Protein AF-A0A368A2P7-F1 (afdb_monomer_lite)

Radius of gyration: 74.85 Å; chains: 1; bounding box: 158×36×184 Å

Foldseek 3Di:
DDDDDDDDDDDDDDDDDDDDDDDDPPDPDPVVPPCPCVVVVVVVCCVVVVVVVCCCVVPVVVVVVVVVVVVVVVVVVVVVVVVVVVVVVVVVVVVVVVVVVVVVVVVVVCVVVVVVVVVVVVVVVVVVVVVVVVVVVVVVVVVVVVVVVVVVVVVLVVCLVVVQVVCCVVVVDRDDSVVSNVVVVVVVVVCVVVVD

Structure (mmCIF, N/CA/C/O backbone):
data_AF-A0A368A2P7-F1
#
_entry.id   AF-A0A368A2P7-F1
#
loop_
_atom_site.group_PDB
_atom_site.id
_atom_site.type_symbol
_atom_site.label_atom_id
_atom_site.label_alt_id
_atom_site.label_comp_id
_atom_site.label_asym_id
_atom_site.label_entity_id
_atom_site.label_seq_id
_atom_site.pdbx_PDB_ins_code
_atom_site.Cartn_x
_atom_site.Cartn_y
_atom_site.Cartn_z
_atom_site.occupancy
_atom_site.B_iso_or_equiv
_atom_site.auth_seq_id
_atom_site.auth_comp_id
_atom_site.auth_asym_id
_atom_site.auth_atom_id
_atom_site.pdbx_PDB_model_num
ATOM 1 N N . MET A 1 1 ? 101.708 17.752 -55.804 1.00 37.66 1 MET A N 1
ATOM 2 C CA . MET A 1 1 ? 102.748 16.841 -56.312 1.00 37.66 1 MET A CA 1
ATOM 3 C C . MET A 1 1 ? 102.048 15.572 -56.761 1.00 37.66 1 MET A C 1
ATOM 5 O O . MET A 1 1 ? 101.466 14.909 -55.922 1.00 37.66 1 MET A O 1
ATOM 9 N N . LEU A 1 2 ? 102.089 15.343 -58.076 1.00 48.12 2 LEU A N 1
ATOM 10 C CA . LEU A 1 2 ? 102.111 14.043 -58.758 1.00 48.12 2 LEU A CA 1
ATOM 11 C C . LEU A 1 2 ? 100.861 13.137 -58.655 1.00 48.12 2 LEU A C 1
ATOM 13 O O . LEU A 1 2 ? 100.536 12.657 -57.582 1.00 48.12 2 LEU A O 1
ATOM 17 N N . VAL A 1 3 ? 100.047 12.993 -59.717 1.00 46.69 3 VAL A N 1
ATOM 18 C CA . VAL A 1 3 ? 100.275 12.323 -61.039 1.00 46.69 3 VAL A CA 1
ATOM 19 C C . VAL A 1 3 ? 99.582 10.950 -61.013 1.00 46.69 3 VAL A C 1
ATOM 21 O O . VAL A 1 3 ? 99.900 10.121 -60.176 1.00 46.69 3 VAL A O 1
ATOM 24 N N . SER A 1 4 ? 98.464 10.821 -61.744 1.00 44.88 4 SER A N 1
ATOM 25 C CA . SER A 1 4 ? 98.313 10.099 -63.037 1.00 44.88 4 SER A CA 1
ATOM 26 C C . SER A 1 4 ? 97.823 8.657 -62.803 1.00 44.88 4 SER A C 1
ATOM 28 O O . SER A 1 4 ? 98.453 7.934 -62.046 1.00 44.88 4 SER A O 1
ATOM 30 N N . THR A 1 5 ? 96.639 8.206 -63.261 1.00 53.66 5 THR A N 1
ATOM 31 C CA . THR A 1 5 ? 96.232 7.857 -64.659 1.00 53.66 5 THR A CA 1
ATOM 32 C C . THR A 1 5 ? 97.247 6.873 -65.283 1.00 53.66 5 THR A C 1
ATOM 34 O O . THR A 1 5 ? 98.433 7.162 -65.125 1.00 53.66 5 THR A O 1
ATOM 37 N N . PRO A 1 6 ? 96.898 5.773 -66.011 1.00 58.84 6 PRO A N 1
ATOM 38 C CA . PRO A 1 6 ? 95.786 5.700 -66.981 1.00 58.84 6 PRO A CA 1
ATOM 39 C C . PRO A 1 6 ? 95.162 4.309 -67.313 1.00 58.84 6 PRO A C 1
ATOM 41 O O . PRO A 1 6 ? 95.727 3.255 -67.048 1.00 58.84 6 PRO A O 1
ATOM 44 N N . TYR A 1 7 ? 94.030 4.333 -68.027 1.00 41.59 7 TYR A N 1
ATOM 45 C CA . TYR A 1 7 ? 93.772 3.521 -69.237 1.00 41.59 7 TYR A CA 1
ATOM 46 C C . TYR A 1 7 ? 92.641 4.247 -70.000 1.00 41.59 7 TYR A C 1
ATOM 48 O O . TYR A 1 7 ? 91.557 4.396 -69.450 1.00 41.59 7 TYR A O 1
ATOM 56 N N . SER A 1 8 ? 92.818 4.998 -71.092 1.00 40.41 8 SER A N 1
ATOM 57 C CA . SER A 1 8 ? 93.452 4.783 -72.407 1.00 40.41 8 SER A CA 1
ATOM 58 C C . SER A 1 8 ? 92.705 3.832 -73.352 1.00 40.41 8 SER A C 1
ATOM 60 O O . SER A 1 8 ? 93.010 2.651 -73.409 1.00 40.41 8 SER A O 1
ATOM 62 N N . GLN A 1 9 ? 91.788 4.399 -74.138 1.00 43.81 9 GLN A N 1
ATOM 63 C CA . GLN A 1 9 ? 91.604 4.224 -75.597 1.00 43.81 9 GLN A CA 1
ATOM 64 C C . GLN A 1 9 ? 90.428 5.151 -75.952 1.00 43.81 9 GLN A C 1
ATOM 66 O O . GLN A 1 9 ? 89.331 4.945 -75.457 1.00 43.81 9 GLN A O 1
ATOM 71 N N . ILE A 1 10 ? 90.561 6.319 -76.589 1.00 39.25 10 ILE A N 1
ATOM 72 C CA . ILE A 1 10 ? 91.172 6.658 -77.882 1.00 39.25 10 ILE A CA 1
ATOM 73 C C . ILE A 1 10 ? 90.880 5.598 -78.936 1.00 39.25 10 ILE A C 1
ATOM 75 O O . ILE A 1 10 ? 91.661 4.671 -79.085 1.00 39.25 10 ILE A O 1
ATOM 79 N N . ASP A 1 11 ? 89.843 5.846 -79.732 1.00 42.03 11 ASP A N 1
ATOM 80 C CA . ASP A 1 11 ? 89.990 5.734 -81.174 1.00 42.03 11 ASP A CA 1
ATOM 81 C C . ASP A 1 11 ? 89.539 7.026 -81.848 1.00 42.03 11 ASP A C 1
ATOM 83 O O . ASP A 1 11 ? 88.499 7.620 -81.561 1.00 42.03 11 ASP A O 1
ATOM 87 N N . LYS A 1 12 ? 90.455 7.504 -82.683 1.00 41.59 12 LYS A N 1
ATOM 88 C CA . LYS A 1 12 ? 90.405 8.729 -83.457 1.00 41.59 12 LYS A CA 1
ATOM 89 C C . LYS A 1 12 ? 89.690 8.410 -84.759 1.00 41.59 12 LYS A C 1
ATOM 91 O O . LYS A 1 12 ? 90.228 7.623 -85.528 1.00 41.59 12 LYS A O 1
ATOM 96 N N . HIS A 1 13 ? 88.627 9.133 -85.089 1.00 45.25 13 HIS A N 1
ATOM 97 C CA . HIS A 1 13 ? 88.319 9.395 -86.492 1.00 45.25 13 HIS A CA 1
ATOM 98 C C . HIS A 1 13 ? 88.088 10.885 -86.687 1.00 45.25 13 HIS A C 1
ATOM 100 O O . HIS A 1 13 ? 87.324 11.538 -85.981 1.00 45.25 13 HIS A O 1
ATOM 106 N N . ALA A 1 14 ? 88.914 11.397 -87.588 1.00 32.31 14 ALA A N 1
ATOM 107 C CA . ALA A 1 14 ? 89.184 12.785 -87.855 1.00 32.31 14 ALA A CA 1
ATOM 108 C C . ALA A 1 14 ? 88.011 13.488 -88.544 1.00 32.31 14 ALA A C 1
ATOM 110 O O . ALA A 1 14 ? 87.167 12.874 -89.192 1.00 32.31 14 ALA A O 1
ATOM 111 N N . ALA A 1 15 ? 88.031 14.807 -88.390 1.00 42.06 15 ALA A N 1
ATOM 112 C CA . ALA A 1 15 ? 87.128 15.786 -88.960 1.00 42.06 15 ALA A CA 1
ATOM 113 C C . ALA A 1 15 ? 86.850 15.600 -90.457 1.00 42.06 15 ALA A C 1
ATOM 115 O O . ALA A 1 15 ? 87.790 15.496 -91.241 1.00 42.06 15 ALA A O 1
ATOM 116 N N . ILE A 1 16 ? 85.578 15.734 -90.850 1.00 36.25 16 ILE A N 1
ATOM 117 C CA . ILE A 1 16 ? 85.185 16.196 -92.184 1.00 36.25 16 ILE A CA 1
ATOM 118 C C . ILE A 1 16 ? 83.995 17.164 -92.054 1.00 36.25 16 ILE A C 1
ATOM 120 O O . ILE A 1 16 ? 82.892 16.786 -91.682 1.00 36.25 16 ILE A O 1
ATOM 124 N N . GLN A 1 17 ? 84.311 18.414 -92.399 1.00 40.00 17 GLN A N 1
ATOM 125 C CA . GLN A 1 17 ? 83.494 19.459 -93.024 1.00 40.00 17 GLN A CA 1
ATOM 126 C C . GLN A 1 17 ? 82.342 20.132 -92.266 1.00 40.00 17 GLN A C 1
ATOM 128 O O . GLN A 1 17 ? 81.275 19.589 -92.004 1.00 40.00 17 GLN A O 1
ATOM 133 N N . ALA A 1 18 ? 82.568 21.438 -92.096 1.00 41.88 18 ALA A N 1
ATOM 134 C CA . ALA A 1 18 ? 81.558 22.476 -92.139 1.00 41.88 18 ALA A CA 1
ATOM 135 C C . ALA A 1 18 ? 80.612 22.293 -93.340 1.00 41.88 18 ALA A C 1
ATOM 137 O O . ALA A 1 18 ? 81.055 22.154 -94.479 1.00 41.88 18 ALA A O 1
ATOM 138 N N . GLY A 1 19 ? 79.312 22.364 -93.070 1.00 32.84 19 GLY A N 1
ATOM 139 C CA . GLY A 1 19 ? 78.255 22.366 -94.069 1.00 32.84 19 GLY A CA 1
ATOM 140 C C . GLY A 1 19 ? 77.027 23.052 -93.493 1.00 32.84 19 GLY A C 1
ATOM 141 O O . GLY A 1 19 ? 76.477 22.633 -92.481 1.00 32.84 19 GLY A O 1
ATOM 142 N N . SER A 1 20 ? 76.660 24.159 -94.119 1.00 34.09 20 SER A N 1
ATOM 143 C CA . SER A 1 20 ? 75.549 25.043 -93.797 1.00 34.09 20 SER A CA 1
ATOM 144 C C . SER A 1 20 ? 74.204 24.337 -93.610 1.00 34.09 20 SER A C 1
ATOM 146 O O . SER A 1 20 ? 73.820 23.506 -94.428 1.00 34.09 20 SER A O 1
ATOM 148 N N . SER A 1 21 ? 73.392 24.832 -92.684 1.00 35.44 21 SER A N 1
ATOM 149 C CA . SER A 1 21 ? 72.106 25.439 -93.060 1.00 35.44 21 SER A CA 1
ATOM 150 C C . SER A 1 21 ? 71.471 26.119 -91.854 1.00 35.44 21 SER A C 1
ATOM 152 O O . SER A 1 21 ? 71.135 25.511 -90.842 1.00 35.44 21 SER A O 1
ATOM 154 N N . ALA A 1 22 ? 71.333 27.434 -91.981 1.00 40.34 22 ALA A N 1
ATOM 155 C CA . ALA A 1 22 ? 70.376 28.205 -91.220 1.00 40.34 22 ALA A CA 1
ATOM 156 C C . ALA A 1 22 ? 68.956 27.756 -91.604 1.00 40.34 22 ALA A C 1
ATOM 158 O O . ALA A 1 22 ? 68.663 27.632 -92.792 1.00 40.34 22 ALA A O 1
ATOM 159 N N . GLY A 1 23 ? 68.080 27.584 -90.609 1.00 41.25 23 GLY A N 1
ATOM 160 C CA . GLY A 1 23 ? 66.631 27.623 -90.821 1.00 41.25 23 GLY A CA 1
ATOM 161 C C . GLY A 1 23 ? 65.815 26.501 -90.181 1.00 41.25 23 GLY A C 1
ATOM 162 O O . GLY A 1 23 ? 65.278 25.671 -90.899 1.00 41.25 23 GLY A O 1
ATOM 163 N N . SER A 1 24 ? 65.628 26.536 -88.857 1.00 37.59 24 SER A N 1
ATOM 164 C CA . SER A 1 24 ? 64.395 26.040 -88.207 1.00 37.59 24 SER A CA 1
ATOM 165 C C . SER A 1 24 ? 64.276 26.558 -86.764 1.00 37.59 24 SER A C 1
ATOM 167 O O . SER A 1 24 ? 64.288 25.826 -85.779 1.00 37.59 24 SER A O 1
ATOM 169 N N . TYR A 1 25 ? 64.158 27.879 -86.619 1.00 44.84 25 TYR A N 1
ATOM 170 C CA . TYR A 1 25 ? 63.800 28.521 -85.349 1.00 44.84 25 TYR A CA 1
ATOM 171 C C . TYR A 1 25 ? 62.278 28.499 -85.134 1.00 44.84 25 TYR A C 1
ATOM 173 O O . TYR A 1 25 ? 61.650 29.553 -85.132 1.00 44.84 25 TYR A O 1
ATOM 181 N N . ALA A 1 26 ? 61.675 27.317 -84.986 1.00 48.34 26 ALA A N 1
ATOM 182 C CA . ALA A 1 26 ? 60.234 27.223 -84.725 1.00 48.34 26 ALA A CA 1
ATOM 183 C C . ALA A 1 26 ? 59.816 26.231 -83.635 1.00 48.34 26 ALA A C 1
ATOM 185 O O . ALA A 1 26 ? 58.631 26.184 -83.338 1.00 48.34 26 ALA A O 1
ATOM 186 N N . ASP A 1 27 ? 60.730 25.491 -82.996 1.00 51.97 27 ASP A N 1
ATOM 187 C CA . ASP A 1 27 ? 60.294 24.592 -81.923 1.00 51.97 27 ASP A CA 1
ATOM 188 C C . ASP A 1 27 ? 61.393 24.312 -80.891 1.00 51.97 27 ASP A C 1
ATOM 190 O O . ASP A 1 27 ? 62.069 23.288 -80.892 1.00 51.97 27 ASP A O 1
ATOM 194 N N . ARG A 1 28 ? 61.648 25.291 -80.018 1.00 57.53 28 ARG A N 1
ATOM 195 C CA . ARG A 1 28 ? 62.401 25.064 -78.774 1.00 57.53 28 ARG A CA 1
ATOM 196 C C . ARG A 1 28 ? 61.435 25.122 -77.603 1.00 57.53 28 ARG A C 1
ATOM 198 O O . ARG A 1 28 ? 61.519 26.010 -76.758 1.00 57.53 28 ARG A O 1
ATOM 205 N N . VAL A 1 29 ? 60.503 24.179 -77.578 1.00 61.19 29 VAL A N 1
ATOM 206 C CA . VAL A 1 29 ? 59.786 23.817 -76.359 1.00 61.19 29 VAL A CA 1
ATOM 207 C C . VAL A 1 29 ? 60.809 23.227 -75.378 1.00 61.19 29 VAL A C 1
ATOM 209 O O . VAL A 1 29 ? 61.689 22.454 -75.759 1.00 61.19 29 VAL A O 1
ATOM 212 N N . PHE A 1 30 ? 60.777 23.673 -74.120 1.00 59.44 30 PHE A N 1
ATOM 213 C CA . PHE A 1 30 ? 61.640 23.160 -73.050 1.00 59.44 30 PHE A CA 1
ATOM 214 C C . PHE A 1 30 ? 61.503 21.620 -73.026 1.00 59.44 30 PHE A C 1
ATOM 216 O O . PHE A 1 30 ? 60.368 21.157 -72.995 1.00 59.44 30 PHE A O 1
ATOM 223 N N . PRO A 1 31 ? 62.583 20.812 -73.030 1.00 66.25 31 PRO A N 1
ATOM 224 C CA . PRO A 1 31 ? 62.488 19.347 -73.165 1.00 66.25 31 PRO A CA 1
ATOM 225 C C . PRO A 1 31 ? 61.513 18.632 -72.193 1.00 66.25 31 PRO A C 1
ATOM 227 O O . PRO A 1 31 ? 60.930 17.624 -72.575 1.00 66.25 31 PRO A O 1
ATOM 230 N N . PRO A 1 32 ? 61.275 19.131 -70.961 1.00 66.94 32 PRO A N 1
ATOM 231 C CA . PRO A 1 32 ? 60.226 18.628 -70.060 1.00 66.94 32 PRO A CA 1
ATOM 232 C C . PRO A 1 32 ? 58.770 18.960 -70.445 1.00 66.94 32 PRO A C 1
ATOM 234 O O . PRO A 1 32 ? 57.855 18.437 -69.817 1.00 66.94 32 PRO A O 1
ATOM 237 N N . PHE A 1 33 ? 58.538 19.845 -71.417 1.00 63.91 33 PHE A N 1
ATOM 238 C CA . PHE A 1 33 ? 57.219 20.339 -71.836 1.00 63.91 33 PHE A CA 1
ATOM 239 C C . PHE A 1 33 ? 56.860 19.939 -73.273 1.00 63.91 33 PHE A C 1
ATOM 241 O O . PHE A 1 33 ? 56.086 20.632 -73.922 1.00 63.91 33 PHE A O 1
ATOM 248 N N . ASP A 1 34 ? 57.395 18.828 -73.783 1.00 67.31 34 ASP A N 1
ATOM 249 C CA . ASP A 1 34 ? 56.987 18.290 -75.084 1.00 67.31 34 ASP A CA 1
ATOM 250 C C . ASP A 1 34 ? 55.548 17.735 -75.014 1.00 67.31 34 ASP A C 1
ATOM 252 O O . ASP A 1 34 ? 55.292 16.657 -74.466 1.00 67.31 34 ASP A O 1
ATOM 256 N N . PHE A 1 35 ? 54.590 18.506 -75.542 1.00 69.06 35 PHE A N 1
ATOM 257 C CA . PHE A 1 35 ? 53.150 18.222 -75.505 1.00 69.06 35 PHE A CA 1
ATOM 258 C C . PHE A 1 35 ? 52.733 16.992 -76.325 1.00 69.06 35 PHE A C 1
ATOM 260 O O . PHE A 1 35 ? 51.627 16.485 -76.135 1.00 69.06 35 PHE A O 1
ATOM 267 N N . SER A 1 36 ? 53.624 16.448 -77.158 1.00 71.19 36 SER A N 1
ATOM 268 C CA . SER A 1 36 ? 53.346 15.299 -78.030 1.00 71.19 36 SER A CA 1
ATOM 269 C C . SER A 1 36 ? 52.939 14.035 -77.259 1.00 71.19 36 SER A C 1
ATOM 271 O O . SER A 1 36 ? 52.150 13.228 -77.744 1.00 71.19 36 SER A O 1
ATOM 273 N N . PHE A 1 37 ? 53.432 13.858 -76.027 1.00 71.94 37 PHE A N 1
ATOM 274 C CA . PHE A 1 37 ? 53.065 12.720 -75.173 1.00 71.94 37 PHE A CA 1
ATOM 275 C C . PHE A 1 37 ? 51.949 13.040 -74.173 1.00 71.94 37 PHE A C 1
ATOM 277 O O . PHE A 1 37 ? 51.375 12.112 -73.596 1.00 71.94 37 PHE A O 1
ATOM 284 N N . PHE A 1 38 ? 51.609 14.316 -73.961 1.00 75.44 38 PHE A N 1
ATOM 285 C CA . PHE A 1 38 ? 50.576 14.715 -72.999 1.00 75.44 38 PHE A CA 1
ATOM 286 C C . PHE A 1 38 ? 49.191 14.218 -73.416 1.00 75.44 38 PHE A C 1
ATOM 288 O O . PHE A 1 38 ? 48.425 13.777 -72.562 1.00 75.44 38 PHE A O 1
ATOM 295 N N . GLU A 1 39 ? 48.893 14.198 -74.715 1.00 81.31 39 GLU A N 1
ATOM 296 C CA . GLU A 1 39 ? 47.614 13.694 -75.226 1.00 81.31 39 GLU A CA 1
ATOM 297 C C . GLU A 1 39 ? 47.396 12.214 -74.876 1.00 81.31 39 GLU A C 1
ATOM 299 O O . GLU A 1 39 ? 46.331 11.838 -74.383 1.00 81.31 39 GLU A O 1
ATOM 304 N N . SER A 1 40 ? 48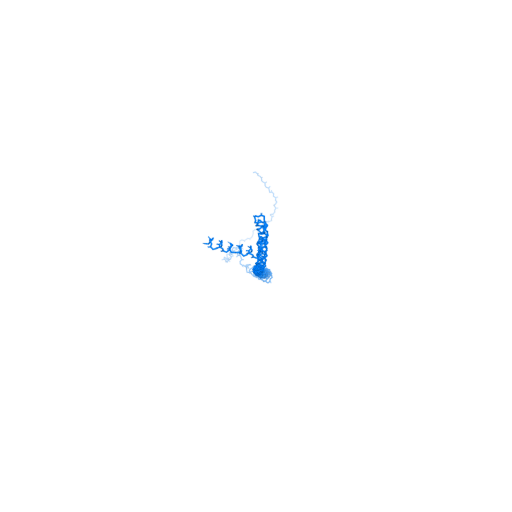.429 11.380 -75.036 1.00 86.12 40 SER A N 1
ATOM 305 C CA . SER A 1 40 ? 48.370 9.953 -74.692 1.00 86.12 40 SER A CA 1
ATOM 306 C C . SER A 1 40 ? 48.226 9.731 -73.183 1.00 86.12 40 SER A C 1
ATOM 308 O O . SER A 1 40 ? 47.414 8.911 -72.751 1.00 86.12 40 SER A O 1
ATOM 310 N N . HIS A 1 41 ? 48.942 10.510 -72.361 1.00 84.62 41 HIS A N 1
ATOM 311 C CA . HIS A 1 41 ? 48.807 10.442 -70.903 1.00 84.62 41 HIS A CA 1
ATOM 312 C C . HIS A 1 41 ? 47.405 10.846 -70.440 1.00 84.62 41 HIS A C 1
ATOM 314 O O . HIS A 1 41 ? 46.853 10.193 -69.559 1.00 84.62 41 HIS A O 1
ATOM 320 N N . VAL A 1 42 ? 46.805 11.878 -71.040 1.00 89.69 42 VAL A N 1
ATOM 321 C CA . VAL A 1 42 ? 45.435 12.307 -70.726 1.00 89.69 42 VAL A CA 1
ATOM 322 C C . VAL A 1 42 ? 44.419 11.261 -71.182 1.00 89.69 42 VAL A C 1
ATOM 324 O O . VAL A 1 42 ? 43.521 10.917 -70.416 1.00 89.69 42 VAL A O 1
ATOM 327 N N . PHE A 1 43 ? 44.578 10.697 -72.382 1.00 90.38 43 PHE A N 1
ATOM 328 C CA . PHE A 1 43 ? 43.718 9.619 -72.874 1.00 90.38 43 PHE A CA 1
ATOM 329 C C . PHE A 1 43 ? 43.748 8.396 -71.946 1.00 90.38 43 PHE A C 1
ATOM 331 O O . PHE A 1 43 ? 42.695 7.902 -71.534 1.00 90.38 43 PHE A O 1
ATOM 338 N N . TRP A 1 44 ? 44.942 7.944 -71.542 1.00 91.75 44 TRP A N 1
ATOM 339 C CA . TRP A 1 44 ? 45.073 6.856 -70.571 1.00 91.75 44 TRP A CA 1
ATOM 340 C C . TRP A 1 44 ? 44.495 7.277 -69.215 1.00 91.75 44 TRP A C 1
ATOM 342 O O . TRP A 1 44 ? 43.730 6.531 -68.617 1.00 91.75 44 TRP A O 1
ATOM 352 N N . LEU A 1 45 ? 44.762 8.493 -68.736 1.00 93.38 45 LEU A N 1
ATOM 353 C CA . LEU A 1 45 ? 44.206 8.981 -67.474 1.00 93.38 45 LEU A CA 1
ATOM 354 C C . LEU A 1 45 ? 42.679 8.889 -67.461 1.00 93.38 45 LEU A C 1
ATOM 356 O O . LEU A 1 45 ? 42.133 8.367 -66.496 1.00 93.38 45 LEU A O 1
ATOM 360 N N . PHE A 1 46 ? 41.994 9.273 -68.539 1.00 94.38 46 PHE A N 1
ATOM 361 C CA . PHE A 1 46 ? 40.546 9.092 -68.655 1.00 94.38 46 PHE A CA 1
ATOM 362 C C . PHE A 1 46 ? 40.118 7.623 -68.642 1.00 94.38 46 PHE A C 1
ATOM 364 O O . PHE A 1 46 ? 39.118 7.299 -68.003 1.00 94.38 46 PHE A O 1
ATOM 371 N N . ILE A 1 47 ? 40.860 6.723 -69.294 1.00 95.00 47 ILE A N 1
ATOM 372 C CA . ILE A 1 47 ? 40.509 5.297 -69.319 1.00 95.00 47 ILE A CA 1
ATOM 373 C C . ILE A 1 47 ? 40.713 4.635 -67.945 1.00 95.00 47 ILE A C 1
ATOM 375 O O . ILE A 1 47 ? 39.820 3.946 -67.454 1.00 95.00 47 ILE A O 1
ATOM 379 N N . CYS A 1 48 ? 41.835 4.921 -67.275 1.00 94.81 48 CYS A N 1
ATOM 380 C CA . CYS A 1 48 ? 42.155 4.467 -65.916 1.00 94.81 48 CYS A CA 1
ATOM 381 C C . CYS A 1 48 ? 41.151 5.017 -64.913 1.00 94.81 48 CYS A C 1
ATOM 383 O O . CYS A 1 48 ? 40.558 4.278 -64.131 1.00 94.81 48 CYS A O 1
ATOM 385 N N . PHE A 1 49 ? 40.970 6.336 -64.944 1.00 95.19 49 PHE A N 1
ATOM 386 C CA . PHE A 1 49 ? 40.121 7.051 -64.012 1.00 95.19 49 PHE A CA 1
ATOM 387 C C . PHE A 1 49 ? 38.660 6.683 -64.229 1.00 95.19 49 PHE A C 1
ATOM 389 O O . PHE A 1 49 ? 37.953 6.474 -63.255 1.00 95.19 49 PHE A O 1
ATOM 396 N N . GLY A 1 50 ? 38.212 6.525 -65.475 1.00 95.81 50 GLY A N 1
ATOM 397 C CA . GLY A 1 50 ? 36.869 6.056 -65.800 1.00 95.81 50 GLY A CA 1
ATOM 398 C C . GLY A 1 50 ? 36.620 4.636 -65.295 1.00 95.81 50 GLY A C 1
ATOM 399 O O . GLY A 1 50 ? 35.630 4.398 -64.603 1.00 95.81 50 GLY A O 1
ATOM 400 N N . PHE A 1 51 ? 37.538 3.702 -65.564 1.00 95.31 51 PHE A N 1
ATOM 401 C CA . PHE A 1 51 ? 37.444 2.337 -65.041 1.00 95.31 51 PHE A CA 1
ATOM 402 C C . PHE A 1 51 ? 37.431 2.314 -63.506 1.00 95.31 51 PHE A C 1
ATOM 404 O O . PHE A 1 51 ? 36.555 1.697 -62.897 1.00 95.31 51 PHE A O 1
ATOM 411 N N . PHE A 1 52 ? 38.356 3.035 -62.870 1.00 94.75 52 PHE A N 1
ATOM 412 C CA . PHE A 1 52 ? 38.432 3.149 -61.417 1.00 94.75 52 PHE A CA 1
ATOM 413 C C . PHE A 1 52 ? 37.186 3.815 -60.826 1.00 94.75 52 PHE A C 1
ATOM 415 O O . PHE A 1 52 ? 36.661 3.343 -59.822 1.00 94.75 52 PHE A O 1
ATOM 422 N N . TYR A 1 53 ? 36.668 4.867 -61.457 1.00 94.50 53 TYR A N 1
ATOM 423 C CA . TYR A 1 53 ? 35.452 5.563 -61.044 1.00 94.50 53 TYR A CA 1
ATOM 424 C C . TYR A 1 53 ? 34.243 4.631 -61.086 1.00 94.50 53 TYR A C 1
ATOM 426 O O . TYR A 1 53 ? 33.486 4.566 -60.118 1.00 94.50 53 TYR A O 1
ATOM 434 N N . LEU A 1 54 ? 34.088 3.858 -62.165 1.00 94.44 54 LEU A N 1
ATOM 435 C CA . LEU A 1 54 ? 33.027 2.860 -62.266 1.00 94.44 54 LEU A CA 1
ATOM 436 C C . LEU A 1 54 ? 33.181 1.773 -61.199 1.00 94.44 54 LEU A C 1
ATOM 438 O O . LEU A 1 54 ? 32.197 1.414 -60.556 1.00 94.44 54 LEU A O 1
ATOM 442 N N . PHE A 1 55 ? 34.400 1.292 -60.950 1.00 94.50 55 PHE A N 1
ATOM 443 C CA . PHE A 1 55 ? 34.668 0.329 -59.882 1.00 94.50 55 PHE A CA 1
ATOM 444 C C . PHE A 1 55 ? 34.315 0.893 -58.493 1.00 94.50 55 PHE A C 1
ATOM 446 O O . PHE A 1 55 ? 33.612 0.247 -57.714 1.00 94.50 55 PHE A O 1
ATOM 453 N N . MET A 1 56 ? 34.728 2.127 -58.201 1.00 93.69 56 MET A N 1
ATOM 454 C CA . MET A 1 56 ? 34.485 2.805 -56.926 1.00 93.69 56 MET A CA 1
ATOM 455 C C . MET A 1 56 ? 32.990 3.061 -56.708 1.00 93.69 56 MET A C 1
ATOM 457 O O . MET A 1 56 ? 32.436 2.661 -55.681 1.00 93.69 56 MET A O 1
ATOM 461 N N . SER A 1 57 ? 32.318 3.609 -57.723 1.00 92.69 57 SER A N 1
ATOM 462 C CA . SER A 1 57 ? 30.878 3.879 -57.730 1.00 92.69 57 SER A CA 1
ATOM 463 C C . SER A 1 57 ? 30.036 2.614 -57.576 1.00 92.69 57 SER A C 1
ATOM 465 O O . SER A 1 57 ? 29.088 2.584 -56.791 1.00 92.69 57 SER A O 1
ATOM 467 N N . ARG A 1 58 ? 30.390 1.542 -58.291 1.00 91.00 58 ARG A N 1
ATOM 468 C CA . ARG A 1 58 ? 29.572 0.326 -58.352 1.00 91.00 58 ARG A CA 1
ATOM 469 C C . ARG A 1 58 ? 29.843 -0.650 -57.208 1.00 91.00 58 ARG A C 1
ATOM 471 O O . ARG A 1 58 ? 28.951 -1.426 -56.889 1.00 91.00 58 ARG A O 1
ATOM 478 N N . VAL A 1 59 ? 31.041 -0.650 -56.616 1.00 90.88 59 VAL A N 1
ATOM 479 C CA . VAL A 1 59 ? 31.445 -1.660 -55.617 1.00 90.88 59 VAL A CA 1
ATOM 480 C C . VAL A 1 59 ? 31.682 -1.054 -54.238 1.00 90.88 59 VAL A C 1
ATOM 482 O O . VAL A 1 59 ? 31.160 -1.580 -53.259 1.00 90.88 59 VAL A O 1
ATOM 485 N N . ILE A 1 60 ? 32.436 0.041 -54.126 1.00 91.19 60 ILE A N 1
ATOM 486 C CA . ILE A 1 60 ? 32.829 0.586 -52.816 1.00 91.19 60 ILE A CA 1
ATOM 487 C C . ILE A 1 60 ? 31.705 1.406 -52.171 1.00 91.19 60 ILE A C 1
ATOM 489 O O . ILE A 1 60 ? 31.379 1.166 -51.007 1.00 91.19 60 ILE A O 1
ATOM 493 N N . LEU A 1 61 ? 31.069 2.323 -52.912 1.00 91.69 61 LEU A N 1
ATOM 494 C CA . LEU A 1 61 ? 29.951 3.118 -52.383 1.00 91.69 61 LEU A CA 1
ATOM 495 C C . LEU A 1 61 ? 28.785 2.274 -51.835 1.00 91.69 61 LEU A C 1
ATOM 497 O O . LEU A 1 61 ? 28.373 2.545 -50.704 1.00 91.69 61 LEU A O 1
ATOM 501 N N . PRO A 1 62 ? 28.254 1.255 -52.549 1.00 90.94 62 PRO A N 1
ATOM 502 C CA . PRO A 1 62 ? 27.154 0.459 -52.008 1.00 90.94 62 PRO A CA 1
ATOM 503 C C . PRO A 1 62 ? 27.560 -0.303 -50.745 1.00 90.94 62 PRO A C 1
ATOM 505 O O . PRO A 1 62 ? 26.802 -0.316 -49.785 1.00 90.94 62 PRO A O 1
ATOM 508 N N . ARG A 1 63 ? 28.786 -0.838 -50.673 1.00 89.88 63 ARG A N 1
ATOM 509 C CA . ARG A 1 63 ? 29.271 -1.554 -49.480 1.00 89.88 63 ARG A CA 1
ATOM 510 C C . ARG A 1 63 ? 29.322 -0.667 -48.238 1.00 89.88 63 ARG A C 1
ATOM 512 O O . ARG A 1 63 ? 28.969 -1.116 -47.153 1.00 89.88 63 ARG A O 1
ATOM 519 N N . ILE A 1 64 ? 29.754 0.585 -48.386 1.00 92.06 64 ILE A N 1
ATOM 520 C CA . ILE A 1 64 ? 29.775 1.550 -47.278 1.00 92.06 64 ILE A CA 1
ATOM 521 C C . ILE A 1 64 ? 28.343 1.975 -46.920 1.00 92.06 64 ILE A C 1
ATOM 523 O O . ILE A 1 64 ? 28.003 2.054 -45.738 1.00 92.06 64 ILE A O 1
ATOM 527 N N . GLY A 1 65 ? 27.494 2.193 -47.929 1.00 91.81 65 GLY A N 1
ATOM 528 C CA . GLY A 1 65 ? 26.080 2.522 -47.746 1.00 91.81 65 GLY A CA 1
ATOM 529 C C . GLY A 1 65 ? 25.311 1.451 -46.970 1.00 91.81 65 GLY A C 1
ATOM 530 O O . GLY A 1 65 ? 24.560 1.788 -46.055 1.00 91.81 65 GLY A O 1
ATOM 531 N N . ASP A 1 66 ? 25.556 0.173 -47.266 1.00 92.69 66 ASP A N 1
ATOM 532 C CA . ASP A 1 66 ? 24.933 -0.965 -46.582 1.00 92.69 66 ASP A CA 1
ATOM 533 C C . ASP A 1 66 ? 25.300 -1.007 -45.093 1.00 92.69 66 ASP A C 1
ATOM 535 O O . ASP A 1 66 ? 24.441 -1.235 -44.241 1.00 92.69 66 ASP A O 1
ATOM 539 N N . VAL A 1 67 ? 26.564 -0.735 -44.748 1.00 93.50 67 VAL A N 1
ATOM 540 C CA . VAL A 1 67 ? 27.019 -0.706 -43.347 1.00 93.50 67 VAL A CA 1
ATOM 541 C C . VAL A 1 67 ? 26.378 0.449 -42.580 1.00 93.50 67 VAL A C 1
ATOM 543 O O . VAL A 1 67 ? 25.948 0.263 -41.440 1.00 93.50 67 VAL A O 1
ATOM 546 N N . ILE A 1 68 ? 26.297 1.636 -43.189 1.00 94.88 68 ILE A N 1
ATOM 547 C CA . ILE A 1 68 ? 25.663 2.805 -42.564 1.00 94.88 68 ILE A CA 1
ATOM 548 C C . ILE A 1 68 ? 24.176 2.535 -42.337 1.00 94.88 68 ILE A C 1
ATOM 550 O O . ILE A 1 68 ? 23.683 2.766 -41.233 1.00 94.88 68 ILE A O 1
ATOM 554 N N . ARG A 1 69 ? 23.485 1.987 -43.343 1.00 93.31 69 ARG A N 1
ATOM 555 C CA . ARG A 1 69 ? 22.071 1.620 -43.237 1.00 93.31 69 ARG A CA 1
ATOM 556 C C . ARG A 1 69 ? 21.850 0.569 -42.157 1.00 93.31 69 ARG A C 1
ATOM 558 O O . ARG A 1 69 ? 21.043 0.793 -41.273 1.00 93.31 69 ARG A O 1
ATOM 565 N N . SER A 1 70 ? 22.646 -0.501 -42.137 1.00 95.31 70 SER A N 1
ATOM 566 C CA . SER A 1 70 ? 22.534 -1.546 -41.113 1.00 95.31 70 SER A CA 1
ATOM 567 C C . SER A 1 70 ? 22.714 -1.007 -39.692 1.00 95.31 70 SER A C 1
ATOM 569 O O . SER A 1 70 ? 21.996 -1.418 -38.782 1.00 95.31 70 SER A O 1
ATOM 571 N N . ARG A 1 71 ? 23.655 -0.078 -39.477 1.00 95.56 71 ARG A N 1
ATOM 572 C CA . ARG A 1 71 ? 23.826 0.564 -38.165 1.00 95.56 71 ARG A CA 1
ATOM 573 C C . ARG A 1 71 ? 22.651 1.465 -37.819 1.00 95.56 71 ARG A C 1
ATOM 575 O O . ARG A 1 71 ? 22.195 1.425 -36.684 1.00 95.56 71 ARG A O 1
ATOM 582 N N . HIS A 1 72 ? 22.181 2.258 -38.775 1.00 96.50 72 HIS A N 1
ATOM 583 C CA . HIS A 1 72 ? 21.024 3.121 -38.579 1.00 96.50 72 HIS A CA 1
ATOM 584 C C . HIS A 1 72 ? 19.775 2.303 -38.231 1.00 96.50 72 HIS A C 1
ATOM 586 O O . HIS A 1 72 ? 19.142 2.577 -37.220 1.00 96.50 72 HIS A O 1
ATOM 592 N N . ASP A 1 73 ? 19.495 1.243 -38.991 1.00 96.88 73 ASP A N 1
ATOM 593 C CA . ASP A 1 73 ? 18.358 0.349 -38.770 1.00 96.88 73 ASP A CA 1
ATOM 594 C C . ASP A 1 73 ? 18.429 -0.318 -37.391 1.00 96.88 73 ASP A C 1
ATOM 596 O O . ASP A 1 73 ? 17.423 -0.390 -36.693 1.00 96.88 73 ASP A O 1
ATOM 600 N N . LYS A 1 74 ? 19.623 -0.752 -36.959 1.00 96.44 74 LYS A N 1
ATOM 601 C CA . LYS A 1 74 ? 19.828 -1.295 -35.607 1.00 96.44 74 LYS A CA 1
ATOM 602 C C . LYS A 1 74 ? 19.560 -0.264 -34.518 1.00 96.44 74 LYS A C 1
ATOM 604 O O . LYS A 1 74 ? 18.862 -0.576 -33.569 1.00 96.44 74 LYS A O 1
ATOM 609 N N . ILE A 1 75 ? 20.083 0.954 -34.659 1.00 96.81 75 ILE A N 1
ATOM 610 C CA . ILE A 1 75 ? 19.863 2.023 -33.676 1.00 96.81 75 ILE A CA 1
ATOM 611 C C . ILE A 1 75 ? 18.374 2.351 -33.575 1.00 96.81 75 ILE A C 1
ATOM 613 O O . ILE A 1 75 ? 17.855 2.472 -32.472 1.00 96.81 75 ILE A O 1
ATOM 617 N N . THR A 1 76 ? 17.683 2.468 -34.708 1.00 96.56 76 THR A N 1
ATOM 618 C CA . THR A 1 76 ? 16.239 2.719 -34.728 1.00 96.56 76 THR A CA 1
ATOM 619 C C . THR A 1 76 ? 15.478 1.569 -34.072 1.00 96.56 76 THR A C 1
ATOM 621 O O . THR A 1 76 ? 14.658 1.819 -33.196 1.00 96.56 76 THR A O 1
ATOM 624 N N . ALA A 1 77 ? 15.812 0.315 -34.395 1.00 96.81 77 ALA A N 1
ATOM 625 C CA . ALA A 1 77 ? 15.200 -0.853 -33.764 1.00 96.81 77 ALA A CA 1
ATOM 626 C C . ALA A 1 77 ? 15.446 -0.902 -32.244 1.00 96.81 77 ALA A C 1
ATOM 628 O O . ALA A 1 77 ? 14.525 -1.197 -31.484 1.00 96.81 77 ALA A O 1
ATOM 629 N N . ASP A 1 78 ? 16.659 -0.576 -31.788 1.00 96.31 78 ASP A N 1
ATOM 630 C CA . ASP A 1 78 ? 17.006 -0.529 -30.365 1.00 96.31 78 ASP A CA 1
ATOM 631 C C . ASP A 1 78 ? 16.259 0.606 -29.641 1.00 96.31 78 ASP A C 1
ATOM 633 O O . ASP A 1 78 ? 15.797 0.423 -28.513 1.00 96.31 78 ASP A O 1
ATOM 637 N N . LEU A 1 79 ? 16.096 1.769 -30.283 1.00 97.31 79 LEU A N 1
ATOM 638 C CA . LEU A 1 79 ? 15.320 2.893 -29.749 1.00 97.31 79 LEU A CA 1
ATOM 639 C C . LEU A 1 79 ? 13.825 2.570 -29.666 1.00 97.31 79 LEU A C 1
ATOM 641 O O . LEU A 1 79 ? 13.189 2.893 -28.658 1.00 97.31 79 LEU A O 1
ATOM 645 N N . ASP A 1 80 ? 13.272 1.912 -30.682 1.00 97.19 80 ASP A N 1
ATOM 646 C CA . ASP A 1 80 ? 11.875 1.476 -30.703 1.00 97.19 80 ASP A CA 1
ATOM 647 C C . ASP A 1 80 ? 11.622 0.430 -29.613 1.00 97.19 80 ASP A C 1
ATOM 649 O O . ASP A 1 80 ? 10.665 0.544 -28.842 1.00 97.19 80 ASP A O 1
ATOM 653 N N . TYR A 1 81 ? 12.528 -0.543 -29.475 1.00 96.38 81 TYR A N 1
ATOM 654 C CA . TYR A 1 81 ? 12.469 -1.543 -28.414 1.00 96.38 81 TYR A CA 1
ATOM 655 C C . TYR A 1 81 ? 12.556 -0.901 -27.024 1.00 96.38 81 TYR A C 1
ATOM 657 O O . TYR A 1 81 ? 11.721 -1.178 -26.163 1.00 96.38 81 TYR A O 1
ATOM 665 N N . ALA A 1 82 ? 13.510 0.008 -26.804 1.00 96.50 82 ALA A N 1
ATOM 666 C CA . ALA A 1 82 ? 13.639 0.733 -25.542 1.00 96.50 82 ALA A CA 1
ATOM 667 C C . ALA A 1 82 ? 12.385 1.564 -25.221 1.00 96.50 82 ALA A C 1
ATOM 669 O O . ALA A 1 82 ? 11.943 1.605 -24.072 1.00 96.50 82 ALA A O 1
ATOM 670 N N . THR A 1 83 ? 11.784 2.194 -26.233 1.00 96.69 83 THR A N 1
ATOM 671 C CA . THR A 1 83 ? 10.547 2.969 -26.077 1.00 96.69 83 THR A CA 1
ATOM 672 C C . THR A 1 83 ? 9.369 2.067 -25.713 1.00 96.69 83 THR A C 1
ATOM 674 O O . THR A 1 83 ? 8.616 2.406 -24.803 1.00 96.69 83 THR A O 1
ATOM 677 N N . CYS A 1 84 ? 9.240 0.904 -26.352 1.00 96.69 84 CYS A N 1
ATOM 678 C CA . CYS A 1 84 ? 8.213 -0.085 -26.028 1.00 96.69 84 CYS A CA 1
ATOM 679 C C . CYS A 1 84 ? 8.357 -0.592 -24.583 1.00 96.69 84 CYS A C 1
ATOM 681 O O . CYS A 1 84 ? 7.419 -0.505 -23.794 1.00 96.69 84 CYS A O 1
ATOM 683 N N . MET A 1 85 ? 9.566 -1.008 -24.188 1.00 95.50 85 MET A N 1
ATOM 684 C CA . MET A 1 85 ? 9.850 -1.465 -22.820 1.00 95.50 85 MET A CA 1
ATOM 685 C C . MET A 1 85 ? 9.581 -0.379 -21.774 1.00 95.50 85 MET A C 1
ATOM 687 O O . MET A 1 85 ? 9.079 -0.663 -20.682 1.00 95.50 85 MET A O 1
ATOM 691 N N . LYS A 1 86 ? 9.872 0.884 -22.107 1.00 96.94 86 LYS A N 1
ATOM 692 C CA . LYS A 1 86 ? 9.521 2.022 -21.258 1.00 96.94 86 LYS A CA 1
ATOM 693 C C . LYS A 1 86 ? 8.005 2.173 -21.124 1.00 96.94 86 LYS A C 1
ATOM 695 O O . LYS A 1 86 ? 7.525 2.304 -20.006 1.00 96.94 86 LYS A O 1
ATOM 700 N N . GLN A 1 87 ? 7.257 2.118 -22.226 1.00 97.31 87 GLN A N 1
ATOM 701 C CA . GLN A 1 87 ? 5.794 2.225 -22.204 1.00 97.31 87 GLN A CA 1
ATOM 702 C C . GLN A 1 87 ? 5.142 1.099 -21.392 1.00 97.31 87 GLN A C 1
ATOM 704 O O . GLN A 1 87 ? 4.231 1.365 -20.609 1.00 97.31 87 GLN A O 1
ATOM 709 N N . GLU A 1 88 ? 5.622 -0.139 -21.526 1.00 95.75 88 GLU A N 1
ATOM 710 C CA . GLU A 1 88 ? 5.157 -1.268 -20.712 1.00 95.75 88 GLU A CA 1
ATOM 711 C C . GLU A 1 88 ? 5.451 -1.048 -19.224 1.00 95.75 88 GLU A C 1
ATOM 713 O O . GLU A 1 88 ? 4.577 -1.251 -18.379 1.00 95.75 88 GLU A O 1
ATOM 718 N N . THR A 1 89 ? 6.652 -0.567 -18.895 1.00 96.19 89 THR A N 1
ATOM 719 C CA . THR A 1 89 ? 7.035 -0.250 -17.513 1.00 96.19 89 THR A CA 1
ATOM 720 C C . THR A 1 89 ? 6.164 0.866 -16.937 1.00 96.19 89 THR A C 1
ATOM 722 O O . THR A 1 89 ? 5.635 0.715 -15.837 1.00 96.19 89 THR A O 1
ATOM 725 N N . ASP A 1 90 ? 5.953 1.951 -17.684 1.00 96.69 90 ASP A N 1
ATOM 726 C CA . ASP A 1 90 ? 5.099 3.071 -17.278 1.00 96.69 90 ASP A CA 1
ATOM 727 C C . ASP A 1 90 ? 3.648 2.597 -17.056 1.00 96.69 90 ASP A C 1
ATOM 729 O O . ASP A 1 90 ? 3.018 2.955 -16.058 1.00 96.69 90 ASP A O 1
ATOM 733 N N . ALA A 1 91 ? 3.127 1.716 -17.919 1.00 95.94 91 ALA A N 1
ATOM 734 C CA . ALA A 1 91 ? 1.804 1.116 -17.749 1.00 95.94 91 ALA A CA 1
ATOM 735 C C . ALA A 1 91 ? 1.709 0.253 -16.477 1.00 95.94 91 ALA A C 1
ATOM 737 O O . ALA A 1 91 ? 0.717 0.332 -15.743 1.00 95.94 91 ALA A O 1
ATOM 738 N N . VAL A 1 92 ? 2.745 -0.539 -16.178 1.00 95.38 92 VAL A N 1
ATOM 739 C CA . VAL A 1 92 ? 2.826 -1.344 -14.949 1.00 95.38 92 VAL A CA 1
ATOM 740 C C . VAL A 1 92 ? 2.928 -0.456 -13.709 1.00 95.38 92 VAL A C 1
ATOM 742 O O . VAL A 1 92 ? 2.258 -0.739 -12.714 1.00 95.38 92 VAL A O 1
ATOM 745 N N . ILE A 1 93 ? 3.701 0.633 -13.757 1.00 96.50 93 ILE A N 1
ATOM 746 C CA . ILE A 1 93 ? 3.807 1.604 -12.659 1.00 96.50 93 ILE A CA 1
ATOM 747 C C . ILE A 1 93 ? 2.432 2.202 -12.359 1.00 96.50 93 ILE A C 1
ATOM 749 O O . ILE A 1 93 ? 1.980 2.138 -11.216 1.00 96.50 93 ILE A O 1
ATOM 753 N N . ILE A 1 94 ? 1.719 2.686 -13.380 1.00 96.94 94 ILE A N 1
ATOM 754 C CA . ILE A 1 94 ? 0.377 3.265 -13.220 1.00 96.94 94 ILE A CA 1
ATOM 755 C C . ILE A 1 94 ? -0.599 2.236 -12.630 1.00 96.94 94 ILE A C 1
ATOM 757 O O . ILE A 1 94 ? -1.380 2.552 -11.727 1.00 96.94 94 ILE A O 1
ATOM 761 N N . ALA A 1 95 ? -0.556 0.988 -13.105 1.00 96.06 95 ALA A N 1
ATOM 762 C CA . ALA A 1 95 ? -1.392 -0.085 -12.571 1.00 96.06 95 ALA A CA 1
ATOM 763 C C . ALA A 1 95 ? -1.055 -0.404 -11.103 1.00 96.06 95 ALA A C 1
ATOM 765 O O . ALA A 1 95 ? -1.964 -0.570 -10.284 1.00 96.06 95 ALA A O 1
ATOM 766 N N . CYS A 1 96 ? 0.233 -0.437 -10.753 1.00 96.75 96 CYS A N 1
ATOM 767 C CA . CYS A 1 96 ? 0.709 -0.668 -9.393 1.00 96.75 96 CYS A CA 1
ATOM 768 C C . CYS A 1 96 ? 0.252 0.455 -8.453 1.00 96.75 96 CYS A C 1
ATOM 770 O O . CYS A 1 96 ? -0.381 0.182 -7.431 1.00 96.75 96 CYS A O 1
ATOM 772 N N . GLU A 1 97 ? 0.465 1.716 -8.831 1.00 97.38 97 GLU A N 1
ATOM 773 C CA . GLU A 1 97 ? 0.032 2.889 -8.066 1.00 97.38 97 GLU A CA 1
ATOM 774 C C . GLU A 1 97 ? -1.484 2.909 -7.854 1.00 97.38 97 GLU A C 1
ATOM 776 O O . GLU A 1 97 ? -1.961 3.131 -6.735 1.00 97.38 97 GLU A O 1
ATOM 781 N N . LYS A 1 98 ? -2.257 2.602 -8.903 1.00 97.31 98 LYS A N 1
ATOM 782 C CA . LYS A 1 98 ? -3.714 2.478 -8.808 1.00 97.31 98 LYS A CA 1
ATOM 783 C C . LYS A 1 98 ? -4.114 1.365 -7.842 1.00 97.31 98 LYS A C 1
ATOM 785 O O . LYS A 1 98 ? -4.949 1.595 -6.967 1.00 97.31 98 LYS A O 1
ATOM 790 N N . SER A 1 99 ? -3.495 0.190 -7.953 1.00 95.75 99 SER A N 1
ATOM 791 C CA . SER A 1 99 ? -3.784 -0.949 -7.076 1.00 95.75 99 SER A CA 1
ATOM 792 C C . SER A 1 99 ? -3.463 -0.646 -5.608 1.00 95.75 99 SER A C 1
ATOM 794 O O . SER A 1 99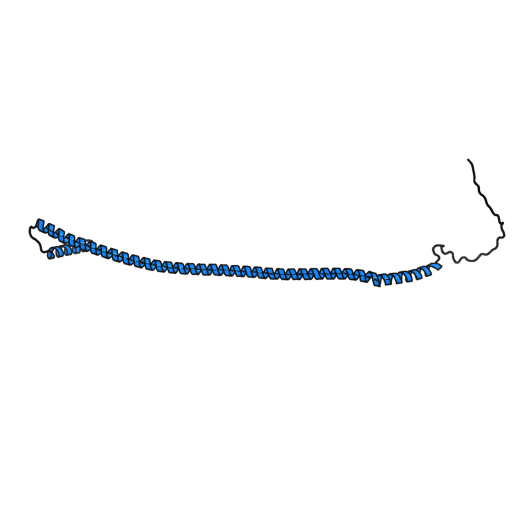 ? -4.252 -0.980 -4.724 1.00 95.75 99 SER A O 1
ATOM 796 N N . LEU A 1 100 ? -2.367 0.073 -5.342 1.00 97.06 100 LEU A N 1
ATOM 797 C CA . LEU A 1 100 ? -1.971 0.492 -4.001 1.00 97.06 100 LEU A CA 1
ATOM 798 C C . LEU A 1 100 ? -2.941 1.534 -3.432 1.00 97.06 100 LEU A C 1
ATOM 800 O O . LEU A 1 10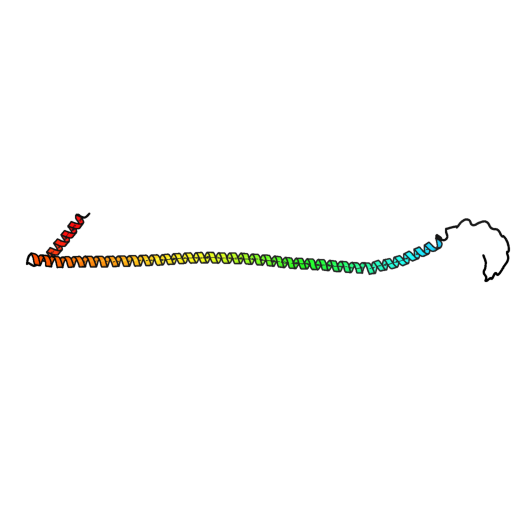0 ? -3.334 1.443 -2.268 1.00 97.06 100 LEU A O 1
ATOM 804 N N . SER A 1 101 ? -3.359 2.506 -4.249 1.00 97.31 101 SER A N 1
ATOM 805 C CA . SER A 1 101 ? -4.367 3.502 -3.871 1.00 97.31 101 SER A CA 1
ATOM 806 C C . SER A 1 101 ? -5.708 2.844 -3.537 1.00 97.31 101 SER A C 1
ATOM 808 O O . SER A 1 101 ? -6.310 3.141 -2.505 1.00 97.31 101 SER A O 1
ATOM 810 N N . GLU A 1 102 ? -6.163 1.902 -4.365 1.00 96.75 102 GLU A N 1
ATOM 811 C CA . GLU A 1 102 ? -7.392 1.148 -4.115 1.00 96.75 102 GLU A CA 1
ATOM 812 C C . GLU A 1 102 ? -7.289 0.268 -2.866 1.00 96.75 102 GLU A C 1
ATOM 814 O O . GLU A 1 102 ? -8.224 0.245 -2.065 1.00 96.75 102 GLU A O 1
ATOM 819 N N . ALA A 1 103 ? -6.164 -0.421 -2.661 1.00 96.75 103 ALA A N 1
ATOM 820 C CA . ALA A 1 103 ? -5.936 -1.236 -1.471 1.00 96.75 103 ALA A CA 1
ATOM 821 C C . ALA A 1 103 ? -5.967 -0.391 -0.190 1.00 96.75 103 ALA A C 1
ATOM 823 O O . ALA A 1 103 ? -6.640 -0.771 0.768 1.00 96.75 103 ALA A O 1
ATOM 824 N N . ARG A 1 104 ? -5.319 0.784 -0.190 1.00 97.19 104 ARG A N 1
ATOM 825 C CA . ARG A 1 104 ? -5.370 1.740 0.930 1.00 97.19 104 ARG A CA 1
ATOM 826 C C . ARG A 1 104 ? -6.796 2.215 1.200 1.00 97.19 104 ARG A C 1
ATOM 828 O O . ARG A 1 104 ? -7.268 2.079 2.321 1.00 97.19 104 ARG A O 1
ATOM 835 N N . LYS A 1 105 ? -7.529 2.643 0.166 1.00 97.62 105 LYS A N 1
ATOM 836 C CA . LYS A 1 105 ? -8.941 3.049 0.301 1.00 97.62 105 LYS A CA 1
ATOM 837 C C . LYS A 1 105 ? -9.821 1.936 0.874 1.00 97.62 105 LYS A C 1
ATOM 839 O O . LYS A 1 105 ? -10.681 2.202 1.709 1.00 97.62 105 LYS A O 1
ATOM 844 N N . ARG A 1 106 ? -9.620 0.685 0.440 1.00 96.75 106 ARG A N 1
ATOM 845 C CA . ARG A 1 106 ? -10.350 -0.473 0.983 1.00 96.75 106 ARG A CA 1
ATOM 846 C C . ARG A 1 106 ? -9.981 -0.730 2.441 1.00 96.75 106 ARG A C 1
ATOM 848 O O . ARG A 1 106 ? -10.880 -0.986 3.235 1.00 96.75 106 ARG A O 1
ATOM 855 N N . ALA A 1 107 ? -8.703 -0.639 2.803 1.00 96.94 107 ALA A N 1
ATOM 856 C CA . ALA A 1 107 ? -8.259 -0.780 4.186 1.00 96.94 107 ALA A CA 1
ATOM 857 C C . ALA A 1 107 ? -8.883 0.297 5.087 1.00 96.94 107 ALA A C 1
ATOM 859 O O . ALA A 1 107 ? -9.477 -0.045 6.107 1.00 96.94 107 ALA A O 1
ATOM 860 N N . ASP A 1 108 ? -8.851 1.564 4.669 1.00 97.44 108 ASP A N 1
ATOM 861 C CA . ASP A 1 108 ? -9.458 2.676 5.410 1.00 97.44 108 ASP A CA 1
ATOM 862 C C . ASP A 1 108 ? -10.973 2.483 5.577 1.00 97.44 108 ASP A C 1
ATOM 864 O O . ASP A 1 108 ? -11.515 2.654 6.671 1.00 97.44 108 ASP A O 1
ATOM 868 N N . ALA A 1 109 ? -11.665 2.039 4.521 1.00 97.50 109 ALA A N 1
ATOM 869 C CA . ALA A 1 109 ? -13.088 1.715 4.586 1.00 97.50 109 ALA A CA 1
ATOM 870 C C . ALA A 1 109 ? -13.378 0.553 5.554 1.00 97.50 109 ALA A C 1
ATOM 872 O O . ALA A 1 109 ? -14.341 0.605 6.324 1.00 97.50 109 ALA A O 1
ATOM 873 N N . ILE A 1 110 ? -12.543 -0.491 5.565 1.00 97.25 110 ILE A N 1
ATOM 874 C CA . ILE A 1 110 ? -12.670 -1.608 6.511 1.00 97.25 110 ILE A CA 1
ATOM 875 C C . ILE A 1 110 ? -12.454 -1.117 7.944 1.00 97.25 110 ILE A C 1
ATOM 877 O O . ILE A 1 110 ? -13.252 -1.444 8.817 1.00 97.25 110 ILE A O 1
ATOM 881 N N . VAL A 1 111 ? -11.429 -0.301 8.196 1.00 97.31 111 VAL A N 1
ATOM 882 C CA . VAL A 1 111 ? -11.143 0.238 9.534 1.00 97.31 111 VAL A CA 1
ATOM 883 C C . VAL A 1 111 ? -12.279 1.135 10.020 1.00 97.31 111 VAL A C 1
ATOM 885 O O . VAL A 1 111 ? -12.722 0.975 11.158 1.00 97.31 111 VAL A O 1
ATOM 888 N N . SER A 1 112 ? -12.797 2.026 9.170 1.00 97.19 112 SER A N 1
ATOM 889 C CA . SER A 1 112 ? -13.940 2.880 9.512 1.00 97.19 112 SER A CA 1
ATOM 890 C C . SER A 1 112 ? -15.168 2.035 9.840 1.00 97.19 112 SER A C 1
ATOM 892 O O . SER A 1 112 ? -15.715 2.134 10.934 1.00 97.19 112 SER A O 1
ATOM 894 N N . THR A 1 113 ? -15.553 1.124 8.942 1.00 96.94 113 THR A N 1
ATOM 895 C CA . THR A 1 113 ? -16.748 0.287 9.135 1.00 96.94 113 THR A CA 1
ATOM 896 C C . THR A 1 113 ? -16.621 -0.652 10.335 1.00 96.94 113 THR A C 1
ATOM 898 O O . THR A 1 113 ? -17.606 -0.884 11.035 1.00 96.94 113 THR A O 1
ATOM 901 N N . ALA A 1 114 ? -15.430 -1.189 10.609 1.00 97.25 114 ALA A N 1
ATOM 902 C CA . ALA A 1 114 ? -15.167 -1.997 11.795 1.00 97.25 114 ALA A CA 1
ATOM 903 C C . ALA A 1 114 ? -15.243 -1.156 13.076 1.00 97.25 114 ALA A C 1
ATOM 905 O O . ALA A 1 114 ? -15.858 -1.596 14.046 1.00 97.25 114 ALA A O 1
ATOM 906 N N . SER A 1 115 ? -14.682 0.056 13.065 1.00 97.12 115 SER A N 1
ATOM 907 C CA . SER A 1 115 ? -14.734 0.987 14.198 1.00 97.12 115 SER A CA 1
ATOM 908 C C . SER A 1 115 ? -16.166 1.414 14.510 1.00 97.12 115 SER A C 1
ATOM 910 O O . SER A 1 115 ? -16.565 1.403 15.673 1.00 97.12 115 SER A O 1
ATOM 912 N N . ASP A 1 116 ? -16.965 1.724 13.489 1.00 97.25 116 ASP A N 1
ATOM 913 C CA . ASP A 1 116 ? -18.368 2.113 13.653 1.00 97.25 116 ASP A CA 1
ATOM 914 C C . ASP A 1 116 ? -19.213 0.943 14.166 1.00 97.25 116 ASP A C 1
ATOM 916 O O . ASP A 1 116 ? -19.981 1.096 15.117 1.00 97.25 116 ASP A O 1
ATOM 920 N N . LYS A 1 117 ? -19.009 -0.265 13.622 1.00 96.88 117 LYS A N 1
ATOM 921 C CA . LYS A 1 117 ? -19.654 -1.487 14.131 1.00 96.88 117 LYS A CA 1
ATOM 922 C C . LYS A 1 117 ? -19.252 -1.792 15.573 1.00 96.88 117 LYS A C 1
ATOM 924 O O . LYS A 1 117 ? -20.103 -2.202 16.357 1.00 96.88 117 LYS A O 1
ATOM 929 N N . ALA A 1 118 ? -17.980 -1.615 15.929 1.00 96.62 118 ALA A N 1
ATOM 930 C CA . ALA A 1 118 ? -17.495 -1.833 17.288 1.00 96.62 118 ALA A CA 1
ATOM 931 C C . ALA A 1 118 ? -18.114 -0.829 18.269 1.00 96.62 118 ALA A C 1
ATOM 933 O O . ALA A 1 118 ? -18.591 -1.236 19.325 1.00 96.62 118 ALA A O 1
ATOM 934 N N . LYS A 1 119 ? -18.183 0.457 17.898 1.00 96.75 119 LYS A N 1
ATOM 935 C CA . LYS A 1 119 ? -18.864 1.493 18.690 1.00 96.75 119 LYS A CA 1
ATOM 936 C C . LYS A 1 119 ? -20.346 1.174 18.875 1.00 96.75 119 LYS A C 1
ATOM 938 O O . LYS A 1 119 ? -20.813 1.172 20.007 1.00 96.75 119 LYS A O 1
ATOM 943 N N . ALA A 1 120 ? -21.058 0.829 17.801 1.00 97.00 120 ALA A N 1
ATOM 944 C CA . ALA A 1 120 ? -22.479 0.489 17.868 1.00 97.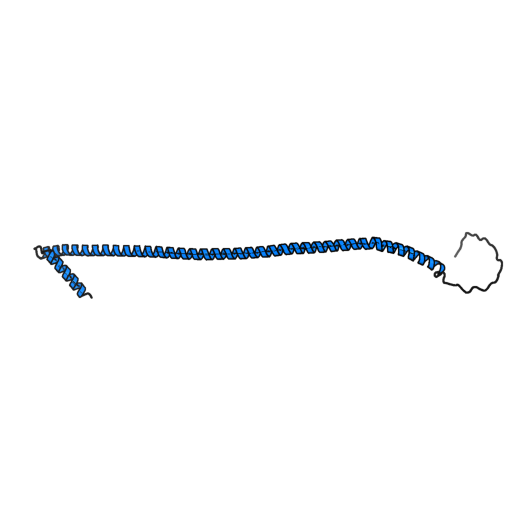00 120 ALA A CA 1
ATOM 945 C C . ALA A 1 120 ? -22.746 -0.732 18.767 1.00 97.00 120 ALA A C 1
ATOM 947 O O . ALA A 1 120 ? -23.663 -0.710 19.586 1.00 97.00 120 ALA A O 1
ATOM 948 N N . LYS A 1 121 ? -21.920 -1.784 18.664 1.00 96.31 121 LYS A N 1
ATOM 949 C CA . LYS A 1 121 ? -22.002 -2.947 19.564 1.00 96.31 121 LYS A CA 1
ATOM 950 C C . LYS A 1 121 ? -21.722 -2.565 21.016 1.00 96.31 121 LYS A C 1
ATOM 952 O O . LYS A 1 121 ? -22.478 -2.964 21.893 1.00 96.31 121 LYS A O 1
ATOM 957 N N . ALA A 1 122 ? -20.689 -1.761 21.260 1.00 96.62 122 ALA A N 1
ATOM 958 C CA . ALA A 1 122 ? -20.347 -1.303 22.601 1.00 96.62 122 ALA A CA 1
ATOM 959 C C . ALA A 1 122 ? -21.458 -0.443 23.222 1.00 96.62 122 ALA A C 1
ATOM 961 O O . ALA A 1 122 ? -21.723 -0.568 24.413 1.00 96.62 122 ALA A O 1
ATOM 962 N N . GLU A 1 123 ? -22.126 0.418 22.450 1.00 96.69 123 GLU A N 1
ATOM 963 C CA . GLU A 1 123 ? -23.278 1.184 22.940 1.00 96.69 123 GLU A CA 1
ATOM 964 C C . GLU A 1 123 ? -24.477 0.292 23.258 1.00 96.69 123 GLU A C 1
ATOM 966 O O . GLU A 1 123 ? -25.109 0.479 24.298 1.00 96.69 123 GLU A O 1
ATOM 971 N N . LEU A 1 124 ? -24.752 -0.710 22.420 1.00 96.75 124 LEU A N 1
ATOM 972 C CA . LEU A 1 124 ? -25.824 -1.671 22.663 1.00 96.75 124 LEU A CA 1
ATOM 973 C C . LEU A 1 124 ? -25.559 -2.472 23.944 1.00 96.75 124 LEU A C 1
ATOM 975 O O . LEU A 1 124 ? -26.423 -2.524 24.815 1.00 96.75 124 LEU A O 1
ATOM 979 N N . GLU A 1 125 ? -24.354 -3.022 24.103 1.00 96.12 125 GLU A N 1
ATOM 980 C CA . GLU A 1 125 ? -23.948 -3.744 25.315 1.00 96.12 125 GLU A CA 1
ATOM 981 C C . GLU A 1 125 ? -23.975 -2.847 26.559 1.00 96.12 125 GLU A C 1
ATOM 983 O O . GLU A 1 125 ? -24.435 -3.255 27.626 1.00 96.12 125 GLU A O 1
ATOM 988 N N . ARG A 1 126 ? -23.531 -1.589 26.441 1.00 96.06 126 ARG A N 1
ATOM 989 C CA . ARG A 1 126 ? -23.643 -0.611 27.533 1.00 96.06 126 ARG A CA 1
ATOM 990 C C . ARG A 1 126 ? -25.095 -0.385 27.925 1.00 96.06 126 ARG A C 1
ATOM 992 O O . ARG A 1 126 ? -25.390 -0.367 29.117 1.00 96.06 126 ARG A O 1
ATOM 999 N N . TYR A 1 127 ? -25.990 -0.233 26.952 1.00 96.94 127 TYR A N 1
ATOM 1000 C CA . TYR A 1 127 ? -27.412 -0.045 27.214 1.00 96.94 127 TYR A CA 1
ATOM 1001 C C . TYR A 1 127 ? -28.025 -1.274 27.895 1.00 96.94 127 TYR A C 1
ATOM 1003 O O . TYR A 1 127 ? -28.701 -1.125 28.912 1.00 96.94 127 TYR A O 1
ATOM 1011 N N . THR A 1 128 ? -27.744 -2.489 27.411 1.00 95.81 128 THR A N 1
ATOM 1012 C CA . THR A 1 128 ? -28.260 -3.722 28.029 1.00 95.81 128 THR A CA 1
ATOM 1013 C C . THR A 1 128 ? -27.760 -3.880 29.459 1.00 95.81 128 THR A C 1
ATOM 1015 O O . THR A 1 128 ? -28.556 -4.121 30.364 1.00 95.81 128 THR A O 1
ATOM 1018 N N . VAL A 1 129 ? -26.465 -3.650 29.695 1.00 96.81 129 VAL A N 1
ATOM 1019 C CA . VAL A 1 129 ? -25.877 -3.692 31.041 1.00 96.81 129 VAL A CA 1
ATOM 1020 C C . VAL A 1 129 ? -26.496 -2.622 31.939 1.00 96.81 129 VAL A C 1
ATOM 1022 O O . VAL A 1 129 ? -26.791 -2.890 33.101 1.00 96.81 129 VAL A O 1
ATOM 1025 N N . GLN A 1 130 ? -26.746 -1.418 31.425 1.00 96.38 130 GLN A N 1
ATOM 1026 C CA . GLN A 1 130 ? -27.363 -0.343 32.198 1.00 96.38 130 GLN A CA 1
ATOM 1027 C C . GLN A 1 130 ? -28.814 -0.668 32.584 1.00 96.38 130 GLN A C 1
ATOM 1029 O O . GLN A 1 130 ? -29.216 -0.404 33.718 1.00 96.38 130 GLN A O 1
ATOM 1034 N N . VAL A 1 131 ? -29.584 -1.295 31.689 1.00 96.75 131 VAL A N 1
ATOM 1035 C CA . VAL A 1 131 ? -30.935 -1.796 31.990 1.00 96.75 131 VAL A CA 1
ATOM 1036 C C . VAL A 1 131 ? -30.885 -2.894 33.055 1.00 96.75 131 VAL A C 1
ATOM 1038 O O . VAL A 1 131 ? -31.617 -2.820 34.042 1.00 96.75 131 VAL A O 1
ATOM 1041 N N . GLU A 1 132 ? -29.991 -3.876 32.918 1.00 96.31 132 GLU A N 1
ATOM 1042 C CA . GLU A 1 132 ? -29.820 -4.938 33.917 1.00 96.31 132 GLU A CA 1
ATOM 1043 C C . GLU A 1 132 ? -29.412 -4.393 35.289 1.00 96.31 132 GLU A C 1
ATOM 1045 O O . GLU A 1 132 ? -29.947 -4.821 36.313 1.00 96.31 132 GLU A O 1
ATOM 1050 N N . LEU A 1 133 ? -28.485 -3.433 35.324 1.00 97.00 133 LEU A N 1
ATOM 1051 C CA . LEU A 1 133 ? -28.058 -2.775 36.555 1.00 97.00 133 LEU A CA 1
ATOM 1052 C C . LEU A 1 133 ? -29.213 -2.022 37.214 1.00 97.00 133 LEU A C 1
ATOM 1054 O O . LEU A 1 133 ? -29.405 -2.154 38.421 1.00 97.00 133 LEU A O 1
ATOM 1058 N N . ASN A 1 134 ? -30.009 -1.282 36.441 1.00 96.19 134 ASN A N 1
ATOM 1059 C CA . ASN A 1 134 ? -31.180 -0.579 36.963 1.00 96.19 134 ASN A CA 1
ATOM 1060 C C . ASN A 1 134 ? -32.220 -1.550 37.537 1.00 96.19 134 ASN A C 1
ATOM 1062 O O . ASN A 1 134 ? -32.758 -1.292 38.615 1.00 96.19 134 ASN A O 1
ATOM 1066 N N . ASN A 1 135 ? -32.451 -2.688 36.877 1.00 96.81 135 ASN A N 1
ATOM 1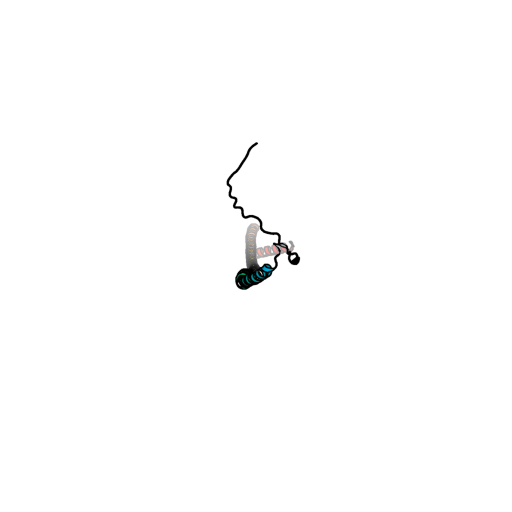067 C CA . ASN A 1 135 ? -33.353 -3.731 37.369 1.00 96.81 135 ASN A CA 1
ATOM 1068 C C . ASN A 1 135 ? -32.850 -4.342 38.683 1.00 96.81 135 ASN A C 1
ATOM 1070 O O . ASN A 1 135 ? -33.598 -4.390 39.659 1.00 96.81 135 ASN A O 1
ATOM 1074 N N . LYS A 1 136 ? -31.567 -4.725 38.752 1.00 96.25 136 LYS A N 1
ATOM 1075 C CA . LYS A 1 136 ? -30.941 -5.245 39.982 1.00 96.25 136 LYS A CA 1
ATOM 1076 C C . LYS A 1 136 ? -30.993 -4.229 41.121 1.00 96.25 136 LYS A C 1
ATOM 1078 O O . LYS A 1 136 ? -31.237 -4.585 42.271 1.00 96.25 136 LYS A O 1
ATOM 1083 N N . LEU A 1 137 ? -30.793 -2.949 40.811 1.00 97.00 137 LEU A N 1
ATOM 1084 C CA . LEU A 1 137 ? -30.865 -1.864 41.784 1.00 97.00 137 LEU A CA 1
ATOM 1085 C C . LEU A 1 137 ? -32.302 -1.675 42.298 1.00 97.00 137 LEU A C 1
ATOM 1087 O O . LEU A 1 137 ? -32.501 -1.501 43.501 1.00 97.00 137 LEU A O 1
ATOM 1091 N N . ALA A 1 138 ? -33.309 -1.749 41.423 1.00 96.12 138 ALA A N 1
ATOM 1092 C CA . ALA A 1 138 ? -34.718 -1.696 41.811 1.00 96.12 138 ALA A CA 1
ATOM 1093 C C . ALA A 1 138 ? -35.125 -2.895 42.687 1.00 96.12 138 ALA A C 1
ATOM 1095 O O . ALA A 1 138 ? -35.775 -2.711 43.719 1.00 96.12 138 ALA A O 1
ATOM 1096 N N . GLU A 1 139 ? -34.686 -4.104 42.330 1.00 96.25 139 GLU A N 1
ATOM 1097 C CA . GLU A 1 139 ? -34.914 -5.321 43.112 1.00 96.25 139 GLU A CA 1
ATOM 1098 C C . GLU A 1 139 ? -34.267 -5.224 44.500 1.00 96.25 139 GLU A C 1
ATOM 1100 O O . GLU A 1 139 ? -34.939 -5.423 45.515 1.00 96.25 139 GLU A O 1
ATOM 1105 N N . ALA A 1 140 ? -32.996 -4.816 44.568 1.00 95.75 140 ALA A N 1
ATOM 1106 C CA . ALA A 1 140 ? -32.288 -4.612 45.829 1.00 95.75 140 ALA A CA 1
ATOM 1107 C C . ALA A 1 140 ? -32.969 -3.547 46.704 1.00 95.75 140 ALA A C 1
ATOM 1109 O O . ALA A 1 140 ? -33.135 -3.753 47.907 1.00 95.75 140 ALA A O 1
ATOM 1110 N N . LYS A 1 141 ? -33.431 -2.432 46.118 1.00 95.31 141 LYS A N 1
ATOM 1111 C CA . LYS A 1 141 ? -34.206 -1.406 46.840 1.00 95.31 141 LYS A CA 1
ATOM 1112 C C . LYS A 1 141 ? -35.503 -1.970 47.420 1.00 95.31 141 LYS A C 1
ATOM 1114 O O . LYS A 1 141 ? -35.803 -1.710 48.585 1.00 95.31 141 LYS A O 1
ATOM 1119 N N . SER A 1 142 ? -36.247 -2.758 46.644 1.00 95.69 142 SER A N 1
ATOM 1120 C CA . SER A 1 142 ? -37.470 -3.423 47.113 1.00 95.69 142 SER A CA 1
ATOM 1121 C C . SER A 1 142 ? -37.171 -4.410 48.246 1.00 95.69 142 SER A C 1
ATOM 1123 O O . SER A 1 142 ? -37.846 -4.413 49.277 1.00 95.69 142 SER A O 1
ATOM 1125 N N . HIS A 1 143 ? -36.100 -5.195 48.115 1.00 95.56 143 HIS A N 1
ATOM 1126 C CA . HIS A 1 143 ? -35.660 -6.129 49.147 1.00 95.56 143 HIS A CA 1
ATOM 1127 C C . HIS A 1 143 ? -35.287 -5.417 50.456 1.00 95.56 143 HIS A C 1
ATOM 1129 O O . HIS A 1 143 ? -35.761 -5.804 51.526 1.00 95.56 143 HIS A O 1
ATOM 1135 N N . ILE A 1 144 ? -34.508 -4.333 50.373 1.00 95.38 144 ILE A N 1
ATOM 1136 C CA . ILE A 1 144 ? -34.141 -3.504 51.529 1.00 95.38 144 ILE A CA 1
ATOM 1137 C C . ILE A 1 144 ? -35.389 -2.899 52.182 1.00 95.38 144 ILE A C 1
ATOM 1139 O O . ILE A 1 144 ? -35.500 -2.937 53.407 1.00 95.38 144 ILE A O 1
ATOM 1143 N N . SER A 1 145 ? -36.348 -2.389 51.399 1.00 94.94 145 SER A N 1
ATOM 1144 C CA . SER A 1 145 ? -37.616 -1.868 51.935 1.00 94.94 145 SER A CA 1
ATOM 1145 C C . SER A 1 145 ? -38.389 -2.950 52.687 1.00 94.94 145 SER A C 1
ATOM 1147 O O . SER A 1 145 ? -38.799 -2.739 53.824 1.00 94.94 145 SER A O 1
ATOM 1149 N N . ASN A 1 146 ? -38.505 -4.146 52.108 1.00 94.94 146 ASN A N 1
ATOM 1150 C CA . ASN A 1 146 ? -39.184 -5.273 52.742 1.00 94.94 146 ASN A CA 1
ATOM 1151 C C . ASN A 1 146 ? -38.510 -5.703 54.054 1.00 94.94 146 ASN A C 1
ATOM 1153 O O . ASN A 1 146 ? -39.199 -5.996 55.033 1.00 94.94 146 ASN A O 1
ATOM 1157 N N . ILE A 1 147 ? -37.173 -5.750 54.101 1.00 94.62 147 ILE A N 1
ATOM 1158 C CA . ILE A 1 147 ? -36.431 -6.047 55.337 1.00 94.62 147 ILE A CA 1
ATOM 1159 C C . ILE A 1 147 ? -36.654 -4.944 56.369 1.00 94.62 147 ILE A C 1
ATOM 1161 O O . ILE A 1 147 ? -36.920 -5.250 57.531 1.00 94.62 147 ILE A O 1
ATOM 1165 N N . ARG A 1 148 ? -36.585 -3.675 55.956 1.00 94.19 148 ARG A N 1
ATOM 1166 C CA . ARG A 1 148 ? -36.826 -2.526 56.831 1.00 94.19 148 ARG A CA 1
ATOM 1167 C C . ARG A 1 148 ? -38.223 -2.584 57.444 1.00 94.19 148 ARG A C 1
ATOM 1169 O O . ARG A 1 148 ? -38.350 -2.451 58.658 1.00 94.19 148 ARG A O 1
ATOM 1176 N N . ASP A 1 149 ? -39.248 -2.847 56.643 1.00 92.75 149 ASP A N 1
ATOM 1177 C CA . ASP A 1 149 ? -40.632 -2.940 57.112 1.00 92.75 149 ASP A CA 1
ATOM 1178 C C . ASP A 1 149 ? -40.832 -4.125 58.059 1.00 92.75 149 ASP A C 1
ATOM 1180 O O . ASP A 1 149 ? -41.489 -3.992 59.094 1.00 92.75 149 ASP A O 1
ATOM 1184 N N . LYS A 1 150 ? -40.226 -5.282 57.758 1.00 91.75 150 LYS A N 1
ATOM 1185 C CA . LYS A 1 150 ? -40.222 -6.441 58.664 1.00 91.75 150 LYS A CA 1
ATOM 1186 C C . LYS A 1 150 ? -39.527 -6.116 59.988 1.00 91.75 150 LYS A C 1
ATOM 1188 O O . LYS A 1 150 ? -40.075 -6.426 61.043 1.00 91.75 150 LYS A O 1
ATOM 1193 N N . ALA A 1 151 ? -38.366 -5.465 59.954 1.00 91.00 151 ALA A N 1
ATOM 1194 C CA . ALA A 1 151 ? -37.633 -5.067 61.152 1.00 91.00 151 ALA A CA 1
ATOM 1195 C C . ALA A 1 151 ? -38.439 -4.071 62.003 1.00 91.00 151 ALA A C 1
ATOM 1197 O O . ALA A 1 151 ? -38.587 -4.281 63.205 1.00 91.00 151 ALA A O 1
ATOM 1198 N N . LEU A 1 152 ? -39.036 -3.044 61.386 1.00 90.19 152 LEU A N 1
ATOM 1199 C CA . LEU A 1 152 ? -39.890 -2.071 62.077 1.00 90.19 152 LEU A CA 1
ATOM 1200 C C . LEU A 1 152 ? -41.124 -2.730 62.712 1.00 90.19 152 LEU A C 1
ATOM 1202 O O . LEU A 1 152 ? -41.465 -2.419 63.853 1.00 90.19 152 LEU A O 1
ATOM 1206 N N . ARG A 1 153 ? -41.765 -3.685 62.022 1.00 88.25 153 ARG A N 1
ATOM 1207 C CA . ARG A 1 153 ? -42.875 -4.474 62.588 1.00 88.25 153 ARG A CA 1
ATOM 1208 C C . ARG A 1 153 ? -42.424 -5.321 63.777 1.00 88.25 153 ARG A C 1
ATOM 1210 O O . ARG A 1 153 ? -43.104 -5.323 64.800 1.00 88.25 153 ARG A O 1
ATOM 1217 N N . ASN A 1 154 ? -41.278 -5.995 63.671 1.00 88.81 154 ASN A N 1
ATOM 1218 C CA . ASN A 1 154 ? -40.733 -6.819 64.752 1.00 88.81 154 ASN A CA 1
ATOM 1219 C C . ASN A 1 154 ? -40.403 -5.982 65.998 1.00 88.81 154 ASN A C 1
ATOM 1221 O O . ASN A 1 154 ? -40.723 -6.402 67.107 1.00 88.81 154 ASN A O 1
ATOM 1225 N N . VAL A 1 155 ? -39.833 -4.782 65.826 1.00 88.12 155 VAL A N 1
ATOM 1226 C CA . VAL A 1 155 ? -39.581 -3.847 66.936 1.00 88.12 155 VAL A CA 1
ATOM 1227 C C . VAL A 1 155 ? -40.891 -3.382 67.574 1.00 88.12 155 VAL A C 1
ATOM 1229 O O . VAL A 1 155 ? -40.981 -3.353 68.797 1.00 88.12 155 VAL A O 1
ATOM 1232 N N . GLY A 1 156 ? -41.925 -3.079 66.779 1.00 85.12 156 GLY A N 1
ATOM 1233 C CA . GLY A 1 156 ? -43.246 -2.707 67.298 1.00 85.12 156 GLY A CA 1
ATOM 1234 C C . GLY A 1 156 ? -43.885 -3.810 68.148 1.00 85.12 156 GLY A C 1
ATOM 1235 O O . GLY A 1 156 ? -44.343 -3.548 69.257 1.00 85.12 156 GLY A O 1
ATOM 1236 N N . VAL A 1 157 ? -43.841 -5.059 67.677 1.00 85.38 157 VAL A N 1
ATOM 1237 C CA . VAL A 1 157 ? -44.345 -6.217 68.437 1.00 85.38 157 VAL A CA 1
ATOM 1238 C C . VAL A 1 157 ? -43.534 -6.434 69.717 1.00 85.38 157 VAL A C 1
ATOM 1240 O O . VAL A 1 157 ? -44.117 -6.674 70.774 1.00 85.38 157 VAL A O 1
ATOM 1243 N N . LEU A 1 158 ? -42.203 -6.319 69.657 1.00 85.06 158 LEU A N 1
ATOM 1244 C CA . LEU A 1 158 ? -41.352 -6.469 70.838 1.00 85.06 158 LEU A CA 1
ATOM 1245 C C . LEU A 1 158 ? -41.617 -5.358 71.866 1.00 85.06 158 LEU A C 1
ATOM 1247 O O . LEU A 1 158 ? -41.720 -5.642 73.055 1.00 85.06 158 LEU A O 1
ATOM 1251 N N . ALA A 1 159 ? -41.814 -4.117 71.413 1.00 84.44 159 ALA A N 1
ATOM 1252 C CA . ALA A 1 159 ? -42.181 -2.995 72.270 1.00 84.44 159 ALA A CA 1
ATOM 1253 C C . ALA A 1 159 ? -43.552 -3.199 72.939 1.00 84.44 159 ALA A C 1
ATOM 1255 O O . ALA A 1 159 ? -43.677 -2.948 74.135 1.00 84.44 159 ALA A O 1
ATOM 1256 N N . GLU A 1 160 ? -44.561 -3.705 72.217 1.00 82.06 160 GLU A N 1
ATOM 1257 C CA . GLU A 1 160 ? -45.869 -4.062 72.792 1.00 82.06 160 GLU A CA 1
ATOM 1258 C C . GLU A 1 160 ? -45.735 -5.134 73.890 1.00 82.06 160 GLU A C 1
ATOM 1260 O O . GLU A 1 160 ? -46.346 -5.019 74.957 1.00 82.06 160 GLU A O 1
ATOM 1265 N N . VAL A 1 161 ? -44.922 -6.170 73.647 1.00 83.25 161 VAL A N 1
ATOM 1266 C CA . VAL A 1 161 ? -44.694 -7.274 74.595 1.00 83.25 161 VAL A CA 1
ATOM 1267 C C . VAL A 1 161 ? -43.936 -6.804 75.840 1.00 83.25 161 VAL A C 1
ATOM 1269 O O . VAL A 1 161 ? -44.350 -7.122 76.958 1.00 83.25 161 VAL A O 1
ATOM 1272 N N . GLU A 1 162 ? -42.860 -6.033 75.676 1.00 83.62 162 GLU A N 1
ATOM 1273 C CA . GLU A 1 162 ? -42.072 -5.518 76.801 1.00 83.62 162 GLU A CA 1
ATOM 1274 C C . GLU A 1 162 ? -42.831 -4.454 77.602 1.00 83.62 162 GLU A C 1
ATOM 1276 O O . GLU A 1 162 ? -42.831 -4.503 78.833 1.00 83.62 162 GLU A O 1
ATOM 1281 N N . ALA A 1 163 ? -43.562 -3.547 76.943 1.00 81.94 163 ALA A N 1
ATOM 1282 C CA . ALA A 1 163 ? -44.416 -2.576 77.625 1.00 81.94 163 ALA A CA 1
ATOM 1283 C C . ALA A 1 163 ? -45.493 -3.275 78.468 1.00 81.94 163 ALA A C 1
ATOM 1285 O O . ALA A 1 163 ? -45.701 -2.909 79.625 1.00 81.94 163 ALA A O 1
ATOM 1286 N N . ALA A 1 164 ? -46.128 -4.331 77.943 1.00 79.19 164 ALA A N 1
ATOM 1287 C CA . ALA A 1 164 ? -47.081 -5.132 78.709 1.00 79.19 164 ALA A CA 1
ATOM 1288 C C . ALA A 1 164 ? -46.437 -5.787 79.941 1.00 79.19 164 ALA A C 1
ATOM 1290 O O . ALA A 1 164 ? -47.037 -5.787 81.017 1.00 79.19 164 ALA A O 1
ATOM 1291 N N . ARG A 1 165 ? -45.199 -6.290 79.817 1.00 81.06 165 ARG A N 1
ATOM 1292 C CA . ARG A 1 165 ? -44.447 -6.874 80.939 1.00 81.06 165 ARG A CA 1
ATOM 1293 C C . ARG A 1 165 ? -44.100 -5.832 82.007 1.00 81.06 165 ARG A C 1
ATOM 1295 O O . ARG A 1 165 ? -44.233 -6.118 83.196 1.00 81.06 165 ARG A O 1
ATOM 1302 N N . ILE A 1 166 ? -43.679 -4.632 81.605 1.00 81.88 166 ILE A N 1
ATOM 1303 C CA . ILE A 1 166 ? -43.366 -3.523 82.521 1.00 81.88 166 ILE A CA 1
ATOM 1304 C C . ILE A 1 166 ? -44.630 -3.066 83.265 1.00 81.88 166 ILE A C 1
ATOM 1306 O O . ILE A 1 166 ? -44.614 -2.955 84.490 1.00 81.88 166 ILE A O 1
ATOM 1310 N N . VAL A 1 167 ? -45.746 -2.878 82.552 1.00 80.12 167 VAL A N 1
ATOM 1311 C CA . VAL A 1 167 ? -47.037 -2.483 83.143 1.00 80.12 167 VAL A CA 1
ATOM 1312 C C . VAL A 1 167 ? -47.551 -3.543 84.121 1.00 80.12 167 VAL A C 1
ATOM 1314 O O . VAL A 1 167 ? -48.022 -3.201 85.205 1.00 80.12 167 VAL A O 1
ATOM 1317 N N . GLN A 1 168 ? -47.405 -4.829 83.791 1.00 79.56 168 GLN A N 1
ATOM 1318 C CA . GLN A 1 168 ? -47.778 -5.924 84.688 1.00 79.56 168 GLN A CA 1
ATOM 1319 C C . GLN A 1 168 ? -46.947 -5.923 85.980 1.00 79.56 168 GLN A C 1
ATOM 1321 O O . GLN A 1 168 ? -47.508 -6.138 87.053 1.00 79.56 168 GLN A O 1
ATOM 1326 N N . LYS A 1 169 ? -45.637 -5.638 85.899 1.00 80.81 169 LYS A N 1
ATOM 1327 C CA . LYS A 1 169 ? -44.768 -5.502 87.082 1.00 80.81 169 LYS A CA 1
ATOM 1328 C C . LYS A 1 169 ? -45.112 -4.283 87.947 1.00 80.81 169 LYS A C 1
ATOM 1330 O O . LYS A 1 169 ? -44.962 -4.365 89.158 1.00 80.81 169 LYS A O 1
ATOM 1335 N N . LEU A 1 170 ? -45.560 -3.177 87.348 1.00 77.75 170 LEU A N 1
ATOM 1336 C CA . LEU A 1 170 ? -45.870 -1.928 88.062 1.00 77.75 170 LEU A CA 1
ATOM 1337 C C . LEU A 1 170 ? -47.266 -1.908 88.702 1.00 77.75 170 LEU A C 1
ATOM 1339 O O . LEU A 1 170 ? -47.419 -1.392 89.802 1.00 77.75 170 LEU A O 1
ATOM 1343 N N . ILE A 1 171 ? -48.286 -2.439 88.019 1.00 74.94 171 ILE A N 1
ATOM 1344 C CA . ILE A 1 171 ? -49.701 -2.317 88.434 1.00 74.94 171 ILE A CA 1
ATOM 1345 C C . ILE A 1 171 ? -50.227 -3.629 89.052 1.00 74.94 171 ILE A C 1
ATOM 1347 O O . ILE A 1 171 ? -51.301 -3.660 89.648 1.00 74.94 171 ILE A O 1
ATOM 1351 N N . GLY A 1 172 ? -49.500 -4.746 88.910 1.00 63.31 172 GLY A N 1
ATOM 1352 C CA . GLY A 1 172 ? -49.875 -6.048 89.480 1.00 63.31 172 GLY A CA 1
ATOM 1353 C C . GLY A 1 172 ? -51.106 -6.713 88.841 1.00 63.31 172 GLY A C 1
ATOM 1354 O O . GLY A 1 172 ? -51.477 -7.818 89.231 1.00 63.31 172 GLY A O 1
ATOM 1355 N N . ARG A 1 173 ? -51.736 -6.082 87.837 1.00 61.69 173 ARG A N 1
ATOM 1356 C CA . ARG A 1 173 ? -52.846 -6.622 87.030 1.00 61.69 173 ARG A CA 1
ATOM 1357 C C . ARG A 1 173 ? -52.478 -6.670 85.549 1.00 61.69 173 ARG A C 1
ATOM 1359 O O . ARG A 1 173 ? -51.817 -5.772 85.032 1.00 61.69 173 ARG A O 1
ATOM 1366 N N . SER A 1 174 ? -52.950 -7.701 84.845 1.00 59.03 174 SER A N 1
ATOM 1367 C CA . SER A 1 174 ? -52.809 -7.806 83.390 1.00 59.03 174 SER A CA 1
ATOM 1368 C C . SER A 1 174 ? -53.754 -6.822 82.694 1.00 59.03 174 SER A C 1
ATOM 1370 O O . SER A 1 174 ? -54.973 -6.982 82.743 1.00 59.03 174 SER A O 1
ATOM 1372 N N . VAL A 1 175 ? -53.203 -5.806 82.034 1.00 62.69 175 VAL A N 1
ATOM 1373 C CA . VAL A 1 175 ? -53.975 -4.875 81.200 1.00 62.69 175 VAL A CA 1
ATOM 1374 C C . VAL A 1 175 ? -54.229 -5.507 79.826 1.00 62.69 175 VAL A C 1
ATOM 1376 O O . VAL A 1 175 ? -53.395 -6.249 79.306 1.00 62.69 175 VAL A O 1
ATOM 1379 N N . ASN A 1 176 ? -55.392 -5.234 79.229 1.00 71.94 176 ASN A N 1
ATOM 1380 C CA . ASN A 1 176 ? -55.767 -5.783 77.927 1.00 71.94 176 ASN A CA 1
ATOM 1381 C C . ASN A 1 176 ? -54.790 -5.314 76.826 1.00 71.94 176 ASN A C 1
ATOM 1383 O O . ASN A 1 176 ? -54.608 -4.110 76.621 1.00 71.94 176 ASN A O 1
ATOM 1387 N N . LYS A 1 177 ? -54.201 -6.265 76.082 1.00 67.81 177 LYS A N 1
ATOM 1388 C CA . LYS A 1 177 ? -53.260 -6.015 74.969 1.00 67.81 177 LYS A CA 1
ATOM 1389 C C . LYS A 1 177 ? -53.804 -5.028 73.928 1.00 67.81 177 LYS A C 1
ATOM 1391 O O . LYS A 1 177 ? -53.032 -4.259 73.364 1.00 67.81 177 LYS A O 1
ATOM 1396 N N . ALA A 1 178 ? -55.119 -5.005 73.704 1.00 70.94 178 ALA A N 1
ATOM 1397 C CA . ALA A 1 178 ? -55.748 -4.077 72.765 1.00 70.94 178 ALA A CA 1
ATOM 1398 C C . ALA A 1 178 ? -55.610 -2.603 73.195 1.00 70.94 178 ALA A C 1
ATOM 1400 O O . ALA A 1 178 ? -55.454 -1.728 72.344 1.00 70.94 178 ALA A O 1
ATOM 1401 N N . PHE A 1 179 ? -55.618 -2.325 74.503 1.00 72.62 179 PHE A N 1
ATOM 1402 C CA . PHE A 1 179 ? -55.511 -0.964 75.037 1.00 72.62 179 PHE A CA 1
ATOM 1403 C C . PHE A 1 179 ? -54.071 -0.438 74.953 1.00 72.62 179 PHE A C 1
ATOM 1405 O O . PHE A 1 179 ? -53.851 0.697 74.543 1.00 72.62 179 PHE A O 1
ATOM 1412 N N . ILE A 1 180 ? -53.086 -1.297 75.245 1.00 72.12 180 ILE A N 1
ATOM 1413 C CA . ILE A 1 180 ? -51.651 -0.986 75.120 1.00 72.12 180 ILE A CA 1
ATOM 1414 C C . ILE A 1 180 ? -51.297 -0.684 73.661 1.00 72.12 180 ILE A C 1
ATOM 1416 O O . ILE A 1 180 ? -50.638 0.310 73.370 1.00 72.12 180 ILE A O 1
ATOM 1420 N N . LYS A 1 181 ? -51.802 -1.498 72.729 1.00 74.62 181 LYS A N 1
ATOM 1421 C CA . LYS A 1 181 ? -51.591 -1.296 71.295 1.00 74.62 181 LYS A CA 1
ATOM 1422 C C . LYS A 1 181 ? -52.172 0.028 70.795 1.00 74.62 181 LYS A C 1
ATOM 1424 O O . LYS A 1 181 ? -51.531 0.714 70.003 1.00 74.62 181 LYS A O 1
ATOM 1429 N N . LYS A 1 182 ? -53.365 0.400 71.271 1.00 78.62 182 LYS A N 1
ATOM 1430 C CA . LYS A 1 182 ? -53.999 1.683 70.937 1.00 78.62 182 LYS A CA 1
ATOM 1431 C C . LYS A 1 182 ?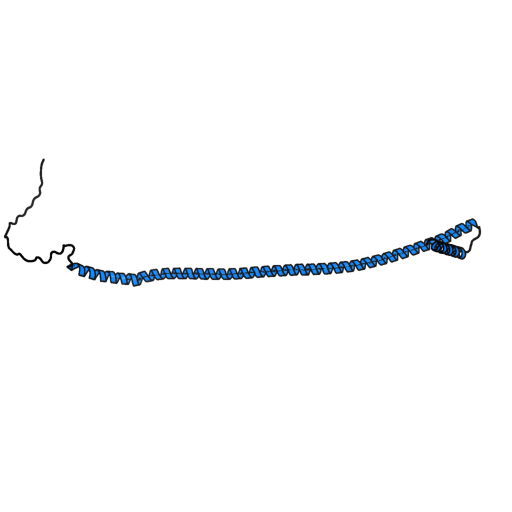 -53.192 2.863 71.494 1.00 78.62 182 LYS A C 1
ATOM 1433 O O . LYS A 1 182 ? -52.854 3.760 70.736 1.00 78.62 182 LYS A O 1
ATOM 1438 N N . ALA A 1 183 ? -52.771 2.792 72.759 1.00 76.88 183 ALA A N 1
ATOM 1439 C CA . ALA A 1 183 ? -51.960 3.830 73.399 1.00 76.88 183 ALA A CA 1
ATOM 1440 C C . ALA A 1 183 ? -50.586 4.028 72.731 1.00 76.88 183 ALA A C 1
ATOM 1442 O O . ALA A 1 183 ? -50.146 5.160 72.550 1.00 76.88 183 ALA A O 1
ATOM 1443 N N . ILE A 1 184 ? -49.914 2.945 72.320 1.00 79.38 184 ILE A N 1
ATOM 1444 C CA . ILE A 1 184 ? -48.641 3.032 71.584 1.00 79.38 184 ILE A CA 1
ATOM 1445 C C . ILE A 1 184 ? -48.853 3.699 70.220 1.00 79.38 184 ILE A C 1
ATOM 1447 O O . ILE A 1 184 ? -48.054 4.544 69.823 1.00 79.38 184 ILE A O 1
ATOM 1451 N N . LYS A 1 185 ? -49.935 3.353 69.514 1.00 81.00 185 LYS A N 1
ATOM 1452 C CA . LYS A 1 185 ? -50.254 3.930 68.204 1.00 81.00 185 LYS A CA 1
ATOM 1453 C C . LYS A 1 185 ? -50.551 5.431 68.299 1.00 81.00 185 LYS A C 1
ATOM 1455 O O . LYS A 1 185 ? -49.960 6.195 67.541 1.00 81.00 185 LYS A O 1
ATOM 1460 N N . ASP A 1 186 ? -51.353 5.841 69.281 1.00 81.62 186 ASP A N 1
ATOM 1461 C CA . ASP A 1 186 ? -51.669 7.250 69.546 1.00 81.62 186 ASP A CA 1
ATOM 1462 C C . ASP A 1 186 ? -50.399 8.047 69.922 1.00 81.62 186 ASP A C 1
ATOM 1464 O O . ASP A 1 186 ? -50.188 9.159 69.438 1.00 81.62 186 ASP A O 1
ATOM 1468 N N . CYS A 1 187 ? -49.487 7.459 70.711 1.00 76.06 187 CYS A N 1
ATOM 1469 C CA . CYS A 1 187 ? -48.190 8.070 71.039 1.00 76.06 187 CYS A CA 1
ATOM 1470 C C . CYS A 1 187 ? -47.283 8.267 69.811 1.00 76.06 187 CYS A C 1
ATOM 1472 O O . CYS A 1 187 ? -46.598 9.286 69.704 1.00 76.06 187 CYS A O 1
ATOM 1474 N N . ILE A 1 188 ? -47.255 7.306 68.882 1.00 79.00 188 ILE A N 1
ATOM 1475 C CA . ILE A 1 188 ? -46.465 7.416 67.643 1.00 79.00 188 ILE A CA 1
ATOM 1476 C C . ILE A 1 188 ? -47.033 8.521 66.737 1.00 79.00 188 ILE A C 1
ATOM 1478 O O . ILE A 1 188 ? -46.267 9.291 66.158 1.00 79.00 188 ILE A O 1
ATOM 1482 N N . GLU A 1 189 ? -48.359 8.637 66.654 1.00 78.50 189 GLU A N 1
ATOM 1483 C CA . GLU A 1 189 ? -49.058 9.623 65.820 1.00 78.50 189 GLU A CA 1
ATOM 1484 C C . GLU A 1 189 ? -48.928 11.059 66.367 1.00 78.50 189 GLU A C 1
ATOM 1486 O O . GLU A 1 189 ? -48.718 12.009 65.611 1.00 78.50 189 GLU A O 1
ATOM 1491 N N . LEU A 1 190 ? -48.946 11.227 67.695 1.00 78.62 190 LEU A N 1
ATOM 1492 C CA . LEU A 1 190 ? -48.638 12.509 68.340 1.00 78.62 190 LEU A CA 1
ATOM 1493 C C . LEU A 1 190 ? -47.178 12.927 68.117 1.00 78.62 190 LEU A C 1
ATOM 1495 O O . LEU A 1 190 ? -46.904 14.098 67.854 1.00 78.62 190 LEU A O 1
ATOM 1499 N N . ARG A 1 191 ? -46.234 11.975 68.154 1.00 76.44 191 ARG A N 1
ATOM 1500 C CA . ARG A 1 191 ? -44.818 12.267 67.891 1.00 76.44 191 ARG A CA 1
ATOM 1501 C C . ARG A 1 191 ? -44.568 12.699 66.445 1.00 76.44 191 ARG A C 1
ATOM 1503 O O . ARG A 1 191 ? -43.729 13.570 66.236 1.00 76.44 191 ARG A O 1
ATOM 1510 N N . SER A 1 192 ? -45.279 12.141 65.461 1.00 73.56 192 SER A N 1
ATOM 1511 C CA . SER A 1 192 ? -45.127 12.578 64.064 1.00 73.56 192 SER A CA 1
ATOM 1512 C C . SER A 1 192 ? -45.707 13.972 63.822 1.00 73.56 192 SER A C 1
ATOM 1514 O O . SER A 1 192 ? -45.169 14.704 63.003 1.00 73.56 192 SER A O 1
ATOM 1516 N N . LYS A 1 193 ? -46.766 14.360 64.549 1.00 74.00 193 LYS A N 1
ATOM 1517 C CA . LYS A 1 193 ? -47.358 15.708 64.476 1.00 74.00 193 LYS A CA 1
ATOM 1518 C C . LYS A 1 193 ? -46.540 16.798 65.177 1.00 74.00 193 LYS A C 1
ATOM 1520 O O . LYS A 1 193 ? -46.657 17.949 64.788 1.00 74.00 193 LYS A O 1
ATOM 1525 N N . CYS A 1 194 ? -45.744 16.461 66.194 1.00 63.81 194 CYS A N 1
ATOM 1526 C CA . CYS A 1 194 ? -44.874 17.422 66.893 1.00 63.81 194 CYS A CA 1
ATOM 1527 C C . CYS A 1 194 ? -43.433 17.482 66.353 1.00 63.81 194 CYS A C 1
ATOM 1529 O O . CYS A 1 194 ? -42.663 18.324 66.805 1.00 63.81 194 CYS A O 1
ATOM 1531 N N . GLY A 1 195 ? -43.038 16.565 65.463 1.00 57.03 195 GLY A N 1
ATOM 1532 C CA . GLY A 1 195 ? -41.671 16.456 64.930 1.00 57.03 195 GLY A CA 1
ATOM 1533 C C . GLY A 1 195 ? -41.479 17.002 63.511 1.00 57.03 195 GLY A C 1
ATOM 1534 O O . GLY A 1 195 ? -40.411 16.791 62.938 1.00 57.03 195 GLY A O 1
ATOM 1535 N N . GLN A 1 196 ? -42.503 17.647 62.954 1.00 46.47 196 GLN A N 1
ATOM 1536 C CA . GLN A 1 196 ? -42.502 18.358 61.677 1.00 46.47 196 GLN A CA 1
ATOM 1537 C C . GLN A 1 196 ? -42.785 19.834 61.954 1.00 46.47 196 GLN A C 1
ATOM 1539 O O . GLN A 1 196 ? -42.160 20.675 61.276 1.00 46.47 196 GLN A O 1
#

Sequence (196 aa):
MLVSTPYSQIDKHAAIQAGSSAGSYADRVFPPFDFSFFESHVFWLFICFGFFYLFMSRVILPRIGDVIRSRHDKITADLDYATCMKQETDAVIIACEKSLSEARKRADAIVSTASDKAKAKAELERYTVQVELNNKLAEAKSHISNIRDKALRNVGVLAEVEAARIVQKLIGRSVNKAFIKKAIKDCIELRSKCGQ

Secondary structure (DSSP, 8-state):
------------------------TT----GGG-GGGHHHHHHHHHHHHHHHHHHIIIIIHHHHHHHHHHHHHHHHHHHHHHHHHHHHHHHHHHHHHHHHHHHHHHHHHHHHHHHHHHHHHHHHHHHHHHHHHHHHHHHHHHHHHHHHHHHHHHHHHHHHHHHHHHHHHHHSS---HHHHHHHHHHHHHHHHHH--

pLDDT: mean 81.97, std 19.17, range [32.31, 97.62]